Protein AF-A0A536BJS1-F1 (afdb_monomer)

Sequence (237 aa):
MSVATKAAAFAAIGRIFIATFPSISSRWYFPLALIAIFSLFIGNLVAITQDNIKRMLAYSGIAHAGYILLGVLPGTTQGFTATLFYIAAYAVMNFGAFAVVTAIGAGGEQTADLSYWRGLFYRRPFLATVMTIFMLSLAGIPPTVGFFAKLFVFQALVTAQIWAPLVVAVIMTIVSFYYYLRVIVVMLAQPDGAVAEARLGFSTSTVLGAAAVVTVFLGLFPSVVLDWASHAASLHF

Secondary structure (DSSP, 8-state):
--SHHHHHHHHHHHHIIIII-GGGHHHHHHHHHHHHHHHHHHHHHHHHT--BHHHHHHHHHHHHHHHHHHHHTT-SHHHHHHHHHHHHHHHHHHHHHHHHHHHHHTT-GGGGBGGGGTTHHHH-HHHHHHHHHHHHHHHT-TTSHHHHHHHHHHHHHHHTT-HHHHHHHHHHHHHHHHHHHHHHHHHHSPPSS-PPPPPPPHHHHHHHHHHHHHHHHHHH-THHHHHHHHHHHHT--

Mean predicted aligned error: 5.75 Å

pLDDT: mean 88.74, std 10.78, range [52.16, 98.25]

Radius of gyration: 18.3 Å; Cα contacts (8 Å, |Δi|>4): 337; chains: 1; bounding box: 46×32×58 Å

Nearest PDB structures (foldseek):
  8qby-assembly1_N  TM=9.171E-01  e=6.425E-12  Paracoccus denitrificans PD1222
  7zmh-assembly1_4  TM=8.984E-01  e=2.140E-08  Thermochaetoides thermophila DSM 1495
  6rfr-assembly1_4  TM=8.786E-01  e=2.695E-08  Yarrowia lipolytica
  6h8k-assembly1_4  TM=8.749E-01  e=3.252E-06  Yarrowia lipolytica
  4wz7-assembly1_4  TM=8.763E-01  e=3.252E-06  Yarrowia lipolytica

Foldseek 3Di:
DQAPVLLVVLVVVLLCCQQPPPVVLVPVLVVLLVQLLCLLVQLLVVLQVDQFQVVNLVSLSSNLSSLLSLLSNLSDLLSQLLSNLSSVLCNLLSVLLVLLLVLQCVVDDVSRGLLVLAQLCVQPVLSLVLNLLSLCLSLLHPLFSNVVSNVSSLVSCVVSVVPPSSVSSVVSSVSSNVSSVVSSVRNNHDDPDDDHDDDGDPVSSVSSVVSSCCRNVCSVVVVVSSVVSSVVSVVRD

Solvent-accessible surface area (backbone atoms only — not comparable to full-atom values): 11771 Å² total; per-residue (Å²): 129,79,45,70,61,48,44,52,51,51,54,49,49,48,47,48,52,49,62,72,36,60,94,50,44,83,71,52,45,60,61,51,50,51,51,20,48,49,26,30,50,53,12,38,60,55,22,59,76,42,60,31,53,64,59,21,53,50,25,43,48,39,21,52,52,12,55,40,46,48,5,45,66,55,69,39,54,60,8,44,18,20,24,48,36,25,45,56,37,49,41,45,33,52,50,41,38,52,48,48,51,47,72,63,31,80,72,46,77,68,56,34,33,48,76,67,39,40,13,28,44,77,35,41,43,68,58,40,51,43,42,40,55,23,35,41,16,73,41,33,40,83,63,20,24,33,22,54,28,52,49,40,20,49,51,27,25,58,76,60,68,46,56,72,65,44,54,52,51,55,54,41,39,59,58,37,35,54,51,35,47,50,55,48,52,35,20,66,35,84,47,94,77,77,64,76,57,85,81,76,57,68,68,61,52,51,55,47,52,49,38,42,49,50,33,38,49,39,28,73,43,46,61,77,51,42,53,56,23,40,54,60,24,57,76,60,99

Structure (mmCIF, N/CA/C/O backbone):
data_AF-A0A536BJS1-F1
#
_entry.id   AF-A0A536BJS1-F1
#
loop_
_atom_site.group_PDB
_atom_site.id
_atom_site.type_symbol
_atom_site.label_atom_id
_atom_site.label_alt_id
_atom_site.label_comp_id
_atom_site.label_asym_id
_atom_site.label_entity_id
_atom_site.label_seq_id
_atom_site.pdbx_PDB_ins_code
_atom_site.Cartn_x
_atom_site.Cartn_y
_atom_site.Cartn_z
_atom_site.occupancy
_atom_site.B_iso_or_equiv
_atom_site.auth_seq_id
_atom_site.auth_comp_id
_atom_site.auth_asym_id
_atom_site.auth_atom_id
_atom_site.pdbx_PDB_model_num
ATOM 1 N N . MET A 1 1 ? -9.825 11.359 -3.055 1.00 54.91 1 MET A N 1
ATOM 2 C CA . MET A 1 1 ? -9.414 10.915 -4.408 1.00 54.91 1 MET A CA 1
ATOM 3 C C . MET A 1 1 ? -8.141 10.053 -4.364 1.00 54.91 1 MET A C 1
ATOM 5 O O . MET A 1 1 ? -7.137 10.412 -4.958 1.00 54.91 1 MET A O 1
ATOM 9 N N . SER A 1 2 ? -8.132 8.931 -3.630 1.00 61.34 2 SER A N 1
ATOM 10 C CA . SER A 1 2 ? -6.879 8.183 -3.368 1.00 61.34 2 SER A CA 1
ATOM 11 C C . SER A 1 2 ? -6.651 6.991 -4.313 1.00 61.34 2 SER A C 1
ATOM 13 O O . SER A 1 2 ? -5.511 6.676 -4.644 1.00 61.34 2 SER A O 1
ATOM 15 N N . VAL A 1 3 ? -7.731 6.353 -4.783 1.00 67.00 3 VAL A N 1
ATOM 16 C CA . VAL A 1 3 ? -7.663 5.085 -5.532 1.00 67.00 3 VAL A CA 1
ATOM 17 C C . VAL A 1 3 ? -7.868 5.288 -7.034 1.00 67.00 3 VAL A C 1
ATOM 19 O O . VAL A 1 3 ? -6.922 5.119 -7.794 1.00 67.00 3 VAL A O 1
ATOM 22 N N . ALA A 1 4 ? -9.063 5.703 -7.469 1.00 63.88 4 ALA A N 1
ATOM 23 C CA . ALA A 1 4 ? -9.417 5.753 -8.893 1.00 63.88 4 ALA A CA 1
ATOM 24 C C . ALA A 1 4 ? -8.511 6.687 -9.717 1.00 63.88 4 ALA A C 1
ATOM 26 O O . ALA A 1 4 ? -7.950 6.277 -10.728 1.00 63.88 4 ALA A O 1
ATOM 27 N N . THR A 1 5 ? -8.293 7.920 -9.248 1.00 69.69 5 THR A N 1
ATOM 28 C CA . THR A 1 5 ? -7.430 8.901 -9.930 1.00 69.69 5 THR A CA 1
ATOM 29 C C . THR A 1 5 ? -5.982 8.418 -10.027 1.00 69.69 5 THR A C 1
ATOM 31 O O . THR A 1 5 ? -5.332 8.602 -11.051 1.00 69.69 5 THR A O 1
ATOM 34 N N . LYS A 1 6 ? -5.481 7.758 -8.975 1.00 75.19 6 LYS A N 1
ATOM 35 C CA . LYS A 1 6 ? -4.115 7.232 -8.918 1.00 75.19 6 LYS A CA 1
ATOM 36 C C . LYS A 1 6 ? -3.938 6.021 -9.836 1.00 75.19 6 LYS A C 1
ATOM 38 O O . LYS A 1 6 ? -2.945 5.945 -10.549 1.00 75.19 6 LYS A O 1
ATOM 43 N N . ALA A 1 7 ? -4.917 5.119 -9.856 1.00 66.31 7 ALA A N 1
ATOM 44 C CA . ALA A 1 7 ? -4.948 3.986 -10.772 1.00 66.31 7 ALA A CA 1
ATOM 45 C C . ALA A 1 7 ? -4.920 4.454 -12.235 1.00 66.31 7 ALA A C 1
ATOM 47 O O . ALA A 1 7 ? -4.075 4.003 -13.003 1.00 66.31 7 ALA A O 1
ATOM 48 N N . ALA A 1 8 ? -5.777 5.417 -12.594 1.00 63.25 8 ALA A N 1
ATOM 49 C CA . ALA A 1 8 ? -5.821 5.985 -13.940 1.00 63.25 8 ALA A CA 1
ATOM 50 C C . ALA A 1 8 ? -4.501 6.675 -14.324 1.00 63.25 8 ALA A C 1
ATOM 52 O O . ALA A 1 8 ? -3.974 6.434 -15.409 1.00 63.25 8 ALA A O 1
ATOM 53 N N . ALA A 1 9 ? -3.932 7.481 -13.421 1.00 73.00 9 ALA A N 1
ATOM 54 C CA . ALA A 1 9 ? -2.664 8.163 -13.659 1.00 73.00 9 ALA A CA 1
ATOM 55 C C . ALA A 1 9 ? -1.507 7.176 -13.875 1.00 73.00 9 ALA A C 1
ATOM 57 O O . ALA A 1 9 ? -0.743 7.336 -14.822 1.00 73.00 9 ALA A O 1
ATOM 58 N N . PHE A 1 10 ? -1.387 6.128 -13.053 1.00 75.06 10 PHE 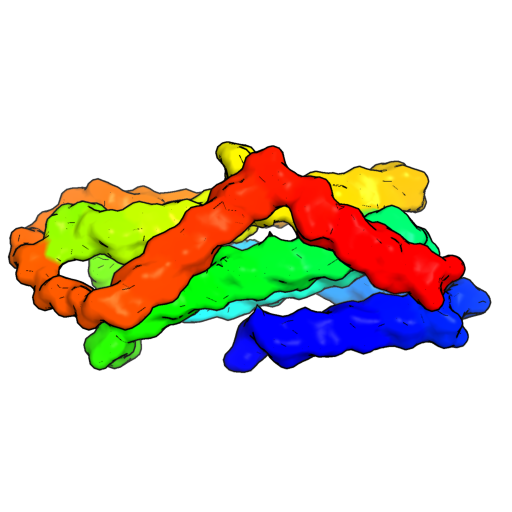A N 1
ATOM 59 C CA . PHE A 1 10 ? -0.304 5.154 -13.210 1.00 75.06 10 PHE A CA 1
ATOM 60 C C . PHE A 1 10 ? -0.478 4.234 -14.415 1.00 75.06 10 PHE A C 1
ATOM 62 O O . PHE A 1 10 ? 0.515 3.922 -15.070 1.00 75.06 10 PHE A O 1
ATOM 69 N N . ALA A 1 11 ? -1.712 3.862 -14.761 1.00 70.38 11 ALA A N 1
ATOM 70 C CA . ALA A 1 11 ? -1.984 3.158 -16.010 1.00 70.38 11 ALA A CA 1
ATOM 71 C C . ALA A 1 11 ? -1.579 4.010 -17.228 1.00 70.38 11 ALA A C 1
ATOM 73 O O . ALA A 1 11 ? -0.934 3.508 -18.148 1.00 70.38 11 ALA A O 1
ATOM 74 N N . ALA A 1 12 ? -1.890 5.312 -17.210 1.00 70.50 12 ALA A N 1
ATOM 75 C CA . ALA A 1 12 ? -1.497 6.243 -18.266 1.00 70.50 12 ALA A CA 1
ATOM 76 C C . ALA A 1 12 ? 0.025 6.445 -18.337 1.00 70.50 12 ALA A C 1
ATOM 78 O O . ALA A 1 12 ? 0.587 6.399 -19.427 1.00 70.50 12 ALA A O 1
ATOM 79 N N . ILE A 1 13 ? 0.701 6.616 -17.193 1.00 76.00 13 ILE A N 1
ATOM 80 C CA . ILE A 1 13 ? 2.168 6.727 -17.119 1.00 76.00 13 ILE A CA 1
ATOM 81 C C . ILE A 1 13 ? 2.815 5.478 -17.713 1.00 76.00 13 ILE A C 1
ATOM 83 O O . ILE A 1 13 ? 3.632 5.599 -18.622 1.00 76.00 13 ILE A O 1
ATOM 87 N N . GLY A 1 14 ? 2.419 4.288 -17.253 1.00 65.00 14 GLY A N 1
ATOM 88 C CA . GLY A 1 14 ? 2.948 3.037 -17.788 1.00 65.00 14 GLY A CA 1
ATOM 89 C C . GLY A 1 14 ? 2.771 2.970 -19.303 1.00 65.00 14 GLY A C 1
ATOM 90 O O . GLY A 1 14 ? 3.744 2.771 -20.018 1.00 65.00 14 GLY A O 1
ATOM 91 N N . ARG A 1 15 ? 1.570 3.274 -19.806 1.00 69.94 15 ARG A N 1
ATOM 92 C CA . ARG A 1 15 ? 1.289 3.266 -21.246 1.00 69.94 15 ARG A CA 1
ATOM 93 C C . ARG A 1 15 ? 2.142 4.263 -22.038 1.00 69.94 15 ARG A C 1
ATOM 95 O O . ARG A 1 15 ? 2.688 3.888 -23.065 1.00 69.94 15 ARG A O 1
ATOM 102 N N . ILE A 1 16 ? 2.276 5.509 -21.585 1.00 72.06 16 ILE A N 1
ATOM 103 C CA . ILE A 1 16 ? 3.004 6.554 -22.323 1.00 72.06 16 ILE A CA 1
ATOM 104 C C . ILE A 1 16 ? 4.507 6.261 -22.361 1.00 72.06 16 ILE A C 1
ATOM 106 O O . ILE A 1 16 ? 5.121 6.323 -23.423 1.00 72.06 16 ILE A O 1
ATOM 110 N N . PHE A 1 17 ? 5.119 5.941 -21.220 1.00 68.94 17 PHE A N 1
ATOM 111 C CA . PHE A 1 17 ? 6.572 5.766 -21.167 1.00 68.94 17 PHE A CA 1
ATOM 112 C C . PHE A 1 17 ? 7.031 4.473 -21.837 1.00 68.94 17 PHE A C 1
ATOM 114 O O . PHE A 1 17 ? 8.074 4.467 -22.489 1.00 68.94 17 PHE A O 1
ATOM 121 N N . ILE A 1 18 ? 6.236 3.409 -21.720 1.00 67.69 18 ILE A N 1
ATOM 122 C CA . ILE A 1 18 ? 6.571 2.100 -22.275 1.00 67.69 18 ILE A CA 1
ATOM 123 C C . ILE A 1 18 ? 6.212 2.018 -23.762 1.00 67.69 18 ILE A C 1
ATOM 125 O O . ILE A 1 18 ? 7.073 1.687 -24.570 1.00 67.69 18 ILE A O 1
ATOM 129 N N . ALA A 1 19 ? 4.966 2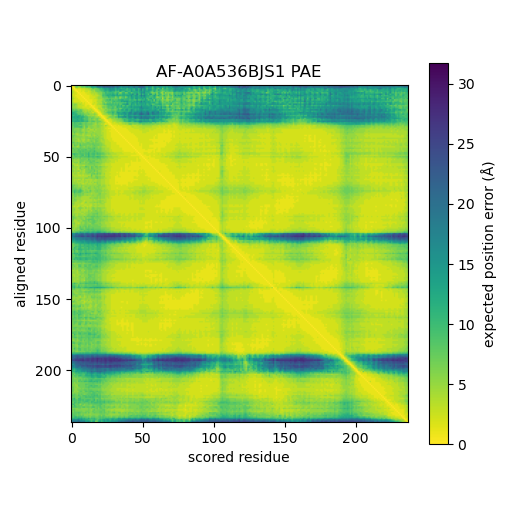.332 -24.136 1.00 67.12 19 ALA A N 1
ATOM 130 C CA . ALA A 1 19 ? 4.495 2.099 -25.503 1.00 67.12 19 ALA A CA 1
ATOM 131 C C . ALA A 1 19 ? 4.897 3.220 -26.474 1.00 67.12 19 ALA A C 1
ATOM 133 O O . ALA A 1 19 ? 5.101 2.961 -27.657 1.00 67.12 19 ALA A O 1
ATOM 134 N N . THR A 1 20 ? 5.018 4.466 -26.000 1.00 66.62 20 THR A N 1
ATOM 135 C CA . THR A 1 20 ? 5.276 5.624 -26.877 1.00 66.62 20 THR A CA 1
ATOM 136 C C . THR A 1 20 ? 6.751 6.023 -26.921 1.00 66.62 20 THR A C 1
ATOM 138 O O . THR A 1 20 ? 7.220 6.515 -27.946 1.00 66.62 20 THR A O 1
ATOM 141 N N . PHE A 1 21 ? 7.504 5.816 -25.834 1.00 69.56 21 PHE A N 1
ATOM 142 C CA . PHE A 1 21 ? 8.873 6.329 -25.688 1.00 69.56 21 PHE A CA 1
ATOM 143 C C . PHE A 1 21 ? 9.945 5.286 -25.296 1.00 69.56 21 PHE A C 1
ATOM 145 O O . PHE A 1 21 ? 10.823 5.601 -24.479 1.00 69.56 21 PHE A O 1
ATOM 152 N N . PRO A 1 22 ? 9.966 4.073 -25.889 1.00 69.62 22 PRO A N 1
ATOM 153 C CA . PRO A 1 22 ? 10.989 3.076 -25.563 1.00 69.62 22 PRO A CA 1
ATOM 154 C C . PRO A 1 22 ? 12.399 3.519 -25.993 1.00 69.62 22 PRO A C 1
ATOM 156 O O . PRO A 1 22 ? 13.379 3.243 -25.304 1.00 69.62 22 PRO A O 1
ATOM 159 N N . SER A 1 23 ? 12.512 4.282 -27.087 1.00 72.25 23 SER A N 1
ATOM 160 C CA . SER A 1 23 ? 13.786 4.757 -27.653 1.00 72.25 23 SER A CA 1
ATOM 161 C C . SER A 1 23 ? 14.513 5.809 -26.805 1.00 72.25 23 SER A C 1
ATOM 163 O O . SER A 1 23 ? 15.697 6.059 -27.024 1.00 72.25 23 SER A O 1
ATOM 165 N N . ILE A 1 24 ? 13.833 6.420 -25.827 1.00 77.31 24 ILE A N 1
ATOM 166 C CA . ILE A 1 24 ? 14.399 7.435 -24.923 1.00 77.31 24 ILE A CA 1
ATOM 167 C C . ILE A 1 24 ? 14.356 7.000 -23.452 1.00 77.31 24 ILE A C 1
ATOM 169 O O . ILE A 1 24 ? 14.365 7.847 -22.556 1.00 77.31 24 ILE A O 1
ATOM 173 N N . SER A 1 25 ? 14.339 5.689 -23.195 1.00 74.56 25 SER A N 1
ATOM 174 C CA . SER A 1 25 ? 14.324 5.099 -21.847 1.00 74.56 25 SER A CA 1
ATOM 175 C C . SER A 1 25 ? 15.407 5.633 -20.917 1.00 74.56 25 SER A C 1
ATOM 177 O O . SER A 1 25 ? 15.136 5.955 -19.759 1.00 74.56 25 SER A O 1
ATOM 179 N N . SER A 1 26 ? 16.601 5.871 -21.453 1.00 76.75 26 SER A N 1
ATOM 180 C CA . SER A 1 26 ? 17.719 6.476 -20.726 1.00 76.75 26 SER A CA 1
ATOM 181 C C . SER A 1 26 ? 17.419 7.873 -20.165 1.00 76.75 26 SER A C 1
ATOM 183 O O . SER A 1 26 ? 18.009 8.259 -19.158 1.00 76.75 26 SER A O 1
ATOM 185 N N . ARG A 1 27 ? 16.494 8.633 -20.770 1.00 82.31 27 ARG A N 1
ATOM 186 C CA . ARG A 1 27 ? 16.146 9.997 -20.335 1.00 82.31 27 ARG A CA 1
ATOM 187 C C . ARG A 1 27 ? 15.100 10.023 -19.230 1.00 82.31 27 ARG A C 1
ATOM 189 O O . ARG A 1 27 ? 15.155 10.902 -18.375 1.00 82.31 27 ARG A O 1
ATOM 196 N N . TRP A 1 28 ? 14.142 9.097 -19.249 1.00 81.50 28 TRP A N 1
ATOM 197 C CA . TRP A 1 28 ? 13.057 9.085 -18.267 1.00 81.50 28 TRP A CA 1
ATOM 198 C C . TRP A 1 28 ? 13.338 8.190 -17.061 1.00 81.50 28 TRP A C 1
ATOM 200 O O . TRP A 1 28 ? 12.794 8.454 -15.989 1.00 81.50 28 TRP A O 1
ATOM 210 N N . TYR A 1 29 ? 14.222 7.194 -17.190 1.00 86.31 29 TYR A N 1
ATOM 211 C CA . TYR A 1 29 ? 14.556 6.267 -16.107 1.00 86.31 29 TYR A CA 1
ATOM 212 C C . TYR A 1 29 ? 15.021 6.989 -14.837 1.00 86.31 29 TYR A C 1
ATOM 214 O O . TYR A 1 29 ? 14.450 6.789 -13.766 1.00 86.31 29 TYR A O 1
ATOM 222 N N . PHE A 1 30 ? 16.031 7.858 -14.950 1.00 89.31 30 PHE A N 1
ATOM 223 C CA . PHE A 1 30 ? 16.634 8.507 -13.784 1.00 89.31 30 PHE A CA 1
ATOM 224 C C . PHE A 1 30 ? 15.648 9.425 -13.030 1.00 89.31 30 PHE A C 1
ATOM 226 O O . PHE A 1 30 ? 15.500 9.247 -11.818 1.00 89.31 30 PHE A O 1
ATOM 233 N N . PRO A 1 31 ? 14.898 10.334 -13.692 1.00 91.25 31 PRO A N 1
ATOM 234 C CA . PRO A 1 31 ? 13.855 11.118 -13.027 1.00 91.25 31 PRO A CA 1
ATOM 235 C C . PRO A 1 31 ? 12.771 10.263 -12.355 1.00 91.25 31 PRO A C 1
ATOM 237 O O . PRO A 1 31 ? 12.400 10.534 -11.214 1.00 91.25 31 PRO A O 1
ATOM 240 N N . LEU A 1 32 ? 12.277 9.216 -13.027 1.00 90.06 32 LEU A N 1
ATOM 241 C CA . LEU A 1 32 ? 11.245 8.332 -12.469 1.00 90.06 32 LEU A CA 1
ATOM 242 C C . LEU A 1 32 ? 11.756 7.553 -11.254 1.00 90.06 32 LEU A C 1
ATOM 244 O O . LEU A 1 32 ? 11.040 7.441 -10.257 1.00 90.06 32 LEU A O 1
ATOM 248 N N . ALA A 1 33 ? 12.997 7.064 -11.303 1.00 93.12 33 ALA A N 1
ATOM 249 C CA . ALA A 1 33 ? 13.620 6.367 -10.184 1.00 93.12 33 ALA A CA 1
ATOM 250 C C . ALA A 1 33 ? 13.769 7.291 -8.970 1.00 93.12 33 ALA A C 1
ATOM 252 O O . ALA A 1 33 ? 13.458 6.893 -7.847 1.00 93.12 33 ALA A O 1
ATOM 253 N N . LEU A 1 34 ? 14.164 8.545 -9.204 1.00 95.06 34 LEU A N 1
ATOM 254 C CA . LEU A 1 34 ? 14.281 9.560 -8.164 1.00 95.06 34 LEU A CA 1
ATOM 255 C C . LEU A 1 34 ? 12.921 9.841 -7.501 1.00 95.06 34 LEU A C 1
ATOM 257 O O . LEU A 1 34 ? 12.813 9.816 -6.275 1.00 95.06 34 LEU A O 1
ATOM 261 N N . ILE A 1 35 ? 11.866 10.038 -8.299 1.00 94.62 35 ILE A N 1
ATOM 262 C CA . ILE A 1 35 ? 10.500 10.258 -7.798 1.00 94.62 35 ILE A CA 1
ATOM 263 C C . ILE A 1 35 ? 10.018 9.051 -6.987 1.00 94.62 35 ILE A C 1
ATOM 265 O O . ILE A 1 35 ? 9.433 9.230 -5.916 1.00 94.62 35 ILE A O 1
ATOM 269 N N . ALA A 1 36 ? 10.268 7.828 -7.461 1.00 95.56 36 ALA A N 1
ATOM 270 C CA . ALA A 1 36 ? 9.877 6.612 -6.756 1.00 95.56 36 ALA A CA 1
ATOM 271 C C . ALA A 1 36 ? 10.580 6.496 -5.393 1.00 95.56 36 ALA A C 1
ATOM 273 O O . ALA A 1 36 ? 9.918 6.276 -4.377 1.00 95.56 36 ALA A O 1
ATOM 274 N N . ILE A 1 37 ? 11.898 6.722 -5.355 1.00 97.06 37 ILE A N 1
ATOM 275 C CA . ILE A 1 37 ? 12.709 6.698 -4.129 1.00 97.06 37 ILE A CA 1
ATOM 276 C C . ILE A 1 37 ? 12.231 7.760 -3.134 1.00 97.06 37 ILE A C 1
ATOM 278 O O . ILE A 1 37 ? 11.971 7.433 -1.976 1.00 97.06 37 ILE A O 1
ATOM 282 N N . PHE A 1 38 ? 12.053 9.011 -3.566 1.00 97.06 38 PHE A N 1
ATOM 283 C CA . PHE A 1 38 ? 11.573 10.069 -2.674 1.00 97.06 38 PHE A CA 1
ATOM 284 C C . PHE A 1 38 ? 10.147 9.818 -2.186 1.00 97.06 38 PHE A C 1
ATOM 286 O O . PHE A 1 38 ? 9.857 10.068 -1.019 1.00 97.06 38 PHE A O 1
ATOM 293 N N . SER A 1 39 ? 9.271 9.269 -3.031 1.00 96.50 39 SER A N 1
ATOM 294 C CA . SER A 1 39 ? 7.907 8.903 -2.630 1.00 96.50 39 SER A CA 1
ATOM 295 C C . SER A 1 39 ? 7.910 7.839 -1.532 1.00 96.50 39 SER A C 1
ATOM 297 O O . SER A 1 39 ? 7.171 7.958 -0.554 1.00 96.50 39 SER A O 1
ATOM 299 N N . LEU A 1 40 ? 8.773 6.824 -1.656 1.00 96.94 40 LEU A N 1
ATOM 300 C CA . LEU A 1 40 ? 8.961 5.800 -0.628 1.00 96.94 40 LEU A CA 1
ATOM 301 C C . LEU A 1 40 ? 9.513 6.395 0.665 1.00 96.94 40 LEU A C 1
ATOM 303 O O . LEU A 1 40 ? 8.983 6.116 1.739 1.00 96.94 40 LEU A O 1
ATOM 307 N N . PHE A 1 41 ? 10.553 7.218 0.561 1.00 96.25 41 PHE A N 1
ATOM 308 C CA . PHE A 1 41 ? 11.240 7.784 1.714 1.00 96.25 41 PHE A CA 1
ATOM 309 C C . PHE A 1 41 ? 10.339 8.751 2.492 1.00 96.25 41 PHE A C 1
ATOM 311 O O . PHE A 1 41 ? 10.059 8.538 3.670 1.00 96.25 41 PHE A O 1
ATOM 318 N N . ILE A 1 42 ? 9.809 9.774 1.817 1.00 96.06 42 ILE A N 1
ATOM 319 C CA . ILE A 1 42 ? 8.961 10.802 2.429 1.00 96.06 42 ILE A CA 1
ATOM 320 C C . ILE A 1 42 ? 7.646 10.185 2.913 1.00 96.06 42 ILE A C 1
ATOM 322 O O . ILE A 1 42 ? 7.225 10.440 4.039 1.00 96.06 42 ILE A O 1
ATOM 326 N N . GLY A 1 43 ? 7.011 9.344 2.090 1.00 96.94 43 GLY A N 1
ATOM 327 C CA . GLY A 1 43 ? 5.740 8.715 2.435 1.00 96.94 43 GLY A CA 1
ATOM 328 C C . GLY A 1 43 ? 5.829 7.876 3.709 1.00 96.94 43 GLY A C 1
ATOM 329 O O . GLY A 1 43 ? 4.985 8.018 4.589 1.00 96.94 43 GLY A O 1
ATOM 330 N N . ASN A 1 44 ? 6.867 7.045 3.853 1.00 97.38 44 ASN A N 1
ATOM 331 C CA . ASN A 1 44 ? 7.001 6.201 5.041 1.00 97.38 44 ASN A CA 1
ATOM 332 C C . ASN A 1 44 ? 7.465 6.979 6.273 1.00 97.38 44 ASN A C 1
ATOM 334 O O . ASN A 1 44 ? 6.878 6.797 7.336 1.00 97.38 44 ASN A O 1
ATOM 338 N N . LEU A 1 45 ? 8.463 7.860 6.154 1.00 96.38 45 LEU A N 1
ATOM 339 C CA . LEU A 1 45 ? 8.968 8.597 7.317 1.00 96.38 45 LEU A CA 1
ATOM 340 C C . LEU A 1 45 ? 7.922 9.539 7.909 1.00 96.38 45 LEU A C 1
ATOM 342 O O . LEU A 1 45 ? 7.768 9.596 9.127 1.00 96.38 45 LEU A O 1
ATOM 346 N N . VAL A 1 46 ? 7.163 10.241 7.065 1.00 97.06 46 VAL A N 1
ATOM 347 C CA . VAL A 1 46 ? 6.121 11.143 7.562 1.00 97.06 46 VAL A CA 1
ATOM 348 C C . VAL A 1 46 ? 4.925 10.358 8.104 1.00 97.06 46 VAL A C 1
ATOM 350 O O . VAL A 1 46 ? 4.337 10.782 9.094 1.00 97.06 46 VAL A O 1
ATOM 353 N N . ALA A 1 47 ? 4.584 9.193 7.534 1.00 96.12 47 ALA A N 1
ATOM 354 C CA . ALA A 1 47 ? 3.512 8.343 8.063 1.00 96.12 47 ALA A CA 1
ATOM 355 C C . ALA A 1 47 ? 3.776 7.881 9.508 1.00 96.12 47 ALA A C 1
ATOM 357 O O . ALA A 1 47 ? 2.838 7.826 10.305 1.00 96.12 47 ALA A O 1
ATOM 358 N N . ILE A 1 48 ? 5.037 7.606 9.865 1.00 95.44 48 ILE A N 1
ATOM 359 C CA . ILE A 1 48 ? 5.426 7.204 11.228 1.00 95.44 48 ILE A CA 1
ATOM 360 C C . ILE A 1 48 ? 5.050 8.269 12.256 1.00 95.44 48 ILE A C 1
ATOM 362 O O . ILE A 1 48 ? 4.568 7.935 13.335 1.00 95.44 48 ILE A O 1
ATOM 366 N N . THR A 1 49 ? 5.229 9.547 11.934 1.00 94.69 49 THR A N 1
ATOM 367 C CA . THR A 1 49 ? 4.984 10.642 12.882 1.00 94.69 49 THR A CA 1
ATOM 368 C C . THR A 1 49 ? 3.512 11.037 12.986 1.00 94.69 49 THR A C 1
ATOM 370 O O . THR A 1 49 ? 3.171 11.900 13.787 1.00 94.69 49 THR A O 1
ATOM 373 N N . GLN A 1 50 ? 2.619 10.436 12.189 1.00 96.75 50 GLN A N 1
ATOM 374 C CA . GLN A 1 50 ? 1.201 10.787 12.220 1.00 96.75 50 GLN A CA 1
ATOM 375 C C . GLN A 1 50 ? 0.457 10.051 13.332 1.00 96.75 50 GLN A C 1
ATOM 377 O O . GLN A 1 50 ? 0.341 8.828 13.278 1.00 96.75 50 GLN A O 1
ATOM 382 N N . ASP A 1 51 ? -0.173 10.803 14.230 1.00 94.31 51 ASP A N 1
ATOM 383 C CA . ASP A 1 51 ? -1.181 10.287 15.171 1.00 94.31 51 ASP A CA 1
ATOM 384 C C . ASP A 1 51 ? -2.600 10.322 14.591 1.00 94.31 51 ASP A C 1
ATOM 386 O O . ASP A 1 51 ? -3.547 9.829 15.190 1.00 94.31 51 ASP A O 1
ATOM 390 N N . ASN A 1 52 ? -2.776 10.880 13.393 1.00 93.88 52 ASN A N 1
ATOM 391 C CA . ASN A 1 52 ? -4.060 10.914 12.709 1.00 93.88 52 ASN A CA 1
ATOM 392 C C . ASN A 1 52 ? -4.138 9.809 11.645 1.00 93.88 52 ASN A C 1
ATOM 394 O O . ASN A 1 52 ? -3.359 9.819 10.690 1.00 93.88 52 ASN A O 1
ATOM 398 N N . ILE A 1 53 ? -5.111 8.899 11.748 1.00 94.50 53 ILE A N 1
ATOM 399 C CA . ILE A 1 53 ? -5.250 7.745 10.846 1.00 94.50 53 ILE A CA 1
ATOM 400 C C . ILE A 1 53 ? -5.468 8.164 9.387 1.00 94.50 53 ILE A C 1
ATOM 402 O O . ILE A 1 53 ? -4.903 7.559 8.478 1.00 94.50 53 ILE A O 1
ATOM 406 N N . LYS A 1 54 ? -6.234 9.235 9.131 1.00 92.94 54 LYS A N 1
ATOM 407 C CA . LYS A 1 54 ? -6.500 9.720 7.765 1.00 92.94 54 LYS A CA 1
ATOM 408 C C . LYS A 1 54 ? -5.222 10.265 7.134 1.00 92.94 54 LYS A C 1
ATOM 410 O O . LYS A 1 54 ? -4.932 9.953 5.980 1.00 92.94 54 LYS A O 1
ATOM 415 N N . ARG A 1 55 ? -4.445 11.047 7.894 1.00 94.12 55 ARG A N 1
ATOM 416 C CA . ARG A 1 55 ? -3.151 11.580 7.438 1.00 94.12 55 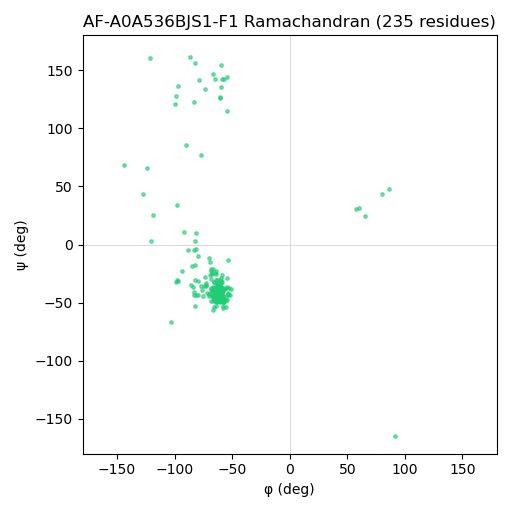ARG A CA 1
ATOM 417 C C . ARG A 1 55 ? -2.132 10.461 7.254 1.00 94.12 55 ARG A C 1
ATOM 419 O O . ARG A 1 55 ? -1.481 10.413 6.216 1.00 94.12 55 ARG A O 1
ATOM 426 N N . MET A 1 56 ? -2.053 9.524 8.197 1.00 96.50 56 MET A N 1
ATOM 427 C CA . MET A 1 56 ? -1.182 8.352 8.099 1.00 96.50 56 MET A CA 1
ATOM 428 C C . MET A 1 56 ? -1.463 7.558 6.814 1.00 96.50 56 MET A C 1
ATOM 430 O O . MET A 1 56 ? -0.535 7.276 6.059 1.00 96.50 56 MET A O 1
ATOM 434 N N . LEU A 1 57 ? -2.736 7.269 6.509 1.00 95.06 57 LEU A N 1
ATOM 435 C CA . LEU A 1 57 ? -3.138 6.583 5.272 1.00 95.06 57 LEU A CA 1
ATOM 436 C C . LEU A 1 57 ? -2.859 7.411 4.008 1.00 95.06 57 LEU A C 1
ATOM 438 O O . LEU A 1 57 ? -2.541 6.851 2.959 1.00 95.06 57 LEU A O 1
ATOM 442 N N . ALA A 1 58 ? -2.939 8.742 4.083 1.00 93.38 58 ALA A N 1
ATOM 443 C CA . ALA A 1 58 ? -2.572 9.610 2.966 1.00 93.38 58 ALA A CA 1
ATOM 444 C C . ALA A 1 58 ? -1.069 9.516 2.642 1.00 93.38 58 ALA A C 1
ATOM 446 O O . ALA A 1 58 ? -0.713 9.309 1.480 1.00 93.38 58 ALA A O 1
ATOM 447 N N . TYR A 1 59 ? -0.198 9.587 3.656 1.00 96.12 59 TYR A N 1
ATOM 448 C CA . TYR A 1 59 ? 1.254 9.433 3.490 1.00 96.12 59 TYR A CA 1
ATOM 449 C C . TYR A 1 59 ? 1.654 8.006 3.091 1.00 96.12 59 TYR A C 1
ATOM 451 O O . TYR A 1 59 ? 2.465 7.827 2.182 1.00 96.12 59 TYR A O 1
ATOM 459 N N . SER A 1 60 ? 0.997 6.990 3.657 1.00 96.44 60 SER A N 1
ATOM 460 C CA . SER A 1 60 ? 1.056 5.604 3.171 1.00 96.44 60 SER A CA 1
ATOM 461 C C . SER A 1 60 ? 0.736 5.526 1.673 1.00 96.44 60 SER A C 1
ATOM 463 O O . SER A 1 60 ? 1.459 4.892 0.903 1.00 96.44 60 SER A O 1
ATOM 465 N N . GLY A 1 61 ? -0.291 6.242 1.209 1.00 94.38 61 GLY A N 1
ATOM 466 C CA . GLY A 1 61 ? -0.610 6.317 -0.209 1.00 94.38 61 GLY A CA 1
ATOM 467 C C . GLY A 1 61 ? 0.517 6.897 -1.065 1.00 94.38 61 GLY A C 1
ATOM 468 O O . GLY A 1 61 ? 0.704 6.437 -2.194 1.00 94.38 61 GLY A O 1
ATOM 469 N N . ILE A 1 62 ? 1.275 7.877 -0.566 1.00 95.50 62 ILE A N 1
ATOM 470 C CA . ILE A 1 62 ? 2.462 8.414 -1.257 1.00 95.50 62 ILE A CA 1
ATOM 471 C C . ILE A 1 62 ? 3.540 7.326 -1.372 1.00 95.50 62 ILE A C 1
ATOM 473 O O . ILE A 1 62 ? 4.065 7.104 -2.462 1.00 95.50 62 ILE A O 1
ATOM 477 N N . ALA A 1 63 ? 3.788 6.559 -0.308 1.00 96.62 63 ALA A N 1
ATOM 478 C CA . ALA A 1 63 ? 4.711 5.426 -0.366 1.00 96.62 63 ALA A CA 1
ATOM 479 C C . ALA A 1 63 ? 4.262 4.350 -1.376 1.00 96.62 63 ALA A C 1
ATOM 481 O O . ALA A 1 63 ? 5.063 3.884 -2.185 1.00 96.62 63 ALA A O 1
ATOM 482 N N . HIS A 1 64 ? 2.972 3.993 -1.395 1.00 97.00 64 HIS A N 1
ATOM 483 C CA . HIS A 1 64 ? 2.415 3.041 -2.367 1.00 97.00 64 HIS A CA 1
ATOM 484 C C . HIS A 1 64 ? 2.524 3.520 -3.818 1.00 97.00 64 HIS A C 1
ATOM 486 O O . HIS A 1 64 ? 2.794 2.711 -4.700 1.00 97.00 64 HIS A O 1
ATOM 492 N N . ALA A 1 65 ? 2.398 4.825 -4.070 1.00 93.88 65 ALA A N 1
ATOM 493 C CA . ALA A 1 65 ? 2.698 5.404 -5.380 1.00 93.88 65 ALA A CA 1
ATOM 494 C C . ALA A 1 65 ? 4.157 5.153 -5.801 1.00 93.88 65 ALA A C 1
ATOM 496 O O . ALA A 1 65 ? 4.404 4.808 -6.954 1.00 93.88 65 ALA A O 1
ATOM 497 N N . GLY A 1 66 ? 5.102 5.247 -4.861 1.00 96.06 66 GLY A N 1
ATOM 498 C CA . GLY A 1 66 ? 6.501 4.889 -5.094 1.00 96.06 66 GLY A CA 1
ATOM 499 C C . GLY A 1 66 ? 6.676 3.432 -5.531 1.00 96.06 66 GLY A C 1
ATOM 500 O O . GLY A 1 66 ? 7.299 3.184 -6.558 1.00 96.06 66 GLY A O 1
ATOM 501 N N . TYR A 1 67 ? 6.067 2.469 -4.829 1.00 97.00 67 TYR A N 1
ATOM 502 C CA . TYR A 1 67 ? 6.130 1.052 -5.231 1.00 97.00 67 TYR A CA 1
ATOM 503 C C . TYR A 1 67 ? 5.516 0.791 -6.616 1.00 97.00 67 TYR A C 1
ATOM 505 O O . TYR A 1 67 ? 6.069 0.011 -7.386 1.00 97.00 67 TYR A O 1
ATOM 513 N N . ILE A 1 68 ? 4.403 1.449 -6.956 1.00 95.44 68 ILE A N 1
ATOM 514 C CA . ILE A 1 68 ? 3.770 1.309 -8.278 1.00 95.44 68 ILE A CA 1
ATOM 515 C C . ILE A 1 68 ? 4.712 1.814 -9.382 1.00 95.44 68 ILE A C 1
ATOM 517 O O . ILE A 1 68 ? 4.874 1.140 -10.401 1.00 95.44 68 ILE A O 1
ATOM 521 N N . LEU A 1 69 ? 5.371 2.961 -9.162 1.00 93.31 69 LEU A N 1
ATOM 522 C CA . LEU A 1 69 ? 6.373 3.508 -10.083 1.00 93.31 69 LEU A CA 1
ATOM 523 C C . LEU A 1 69 ? 7.571 2.577 -10.264 1.00 93.31 69 LEU A C 1
ATOM 525 O O . LEU A 1 69 ? 8.060 2.433 -11.382 1.00 93.31 69 LEU A O 1
ATOM 529 N N . LEU A 1 70 ? 8.017 1.908 -9.198 1.00 95.19 70 LEU A N 1
ATOM 530 C CA . LEU A 1 70 ? 9.104 0.937 -9.295 1.00 95.19 70 LEU A CA 1
ATOM 531 C C . LEU A 1 70 ? 8.785 -0.224 -10.243 1.00 95.19 70 LEU A C 1
ATOM 533 O O . LEU A 1 70 ? 9.692 -0.701 -10.913 1.00 95.19 70 LEU A O 1
ATOM 537 N N . GLY A 1 71 ? 7.523 -0.649 -10.353 1.00 93.44 71 GLY A N 1
ATOM 538 C CA . GLY A 1 71 ? 7.129 -1.672 -11.330 1.00 93.44 71 GLY A CA 1
ATOM 539 C C . GLY A 1 71 ? 7.246 -1.203 -12.788 1.00 93.44 71 GLY A C 1
ATOM 540 O O . GLY A 1 71 ? 7.475 -2.015 -13.678 1.00 93.44 71 GLY A O 1
ATOM 541 N N . VAL A 1 72 ? 7.170 0.108 -13.040 1.00 91.12 72 VAL A N 1
ATOM 542 C CA . VAL A 1 72 ? 7.315 0.689 -14.387 1.00 91.12 72 VAL A CA 1
ATOM 543 C C . VAL A 1 72 ? 8.787 0.805 -14.793 1.00 91.12 72 VAL A C 1
ATOM 545 O O . VAL A 1 72 ? 9.102 0.670 -15.973 1.00 91.12 72 VAL A O 1
ATOM 548 N N . LEU A 1 73 ? 9.696 1.018 -13.832 1.00 90.88 73 LEU A N 1
ATOM 549 C CA . LEU A 1 73 ? 11.121 1.271 -14.095 1.00 90.88 73 LEU A CA 1
ATOM 550 C C . LEU A 1 73 ? 11.829 0.224 -14.967 1.00 90.88 73 LEU A C 1
ATOM 552 O O . LEU A 1 73 ? 12.603 0.651 -15.822 1.00 90.88 73 LEU A O 1
ATOM 556 N N . PRO A 1 74 ? 11.597 -1.097 -14.803 1.00 90.88 74 PRO A N 1
ATOM 557 C CA . PRO A 1 74 ? 12.171 -2.107 -15.686 1.00 90.88 74 PRO A CA 1
ATOM 558 C C . PRO A 1 74 ? 11.885 -1.880 -17.171 1.00 90.88 74 PRO A C 1
ATOM 560 O O . PRO A 1 74 ? 12.672 -2.317 -18.002 1.00 90.88 74 PRO A O 1
ATOM 563 N N . GLY A 1 75 ? 10.757 -1.247 -17.519 1.00 87.50 75 GLY A N 1
ATOM 564 C CA . GLY A 1 75 ? 10.337 -1.105 -18.912 1.00 87.50 75 GLY A CA 1
ATOM 565 C C . GLY A 1 75 ? 10.115 -2.453 -19.604 1.00 87.50 75 GLY A C 1
ATOM 566 O O . GLY A 1 75 ? 10.366 -2.571 -20.796 1.00 87.50 75 GLY A O 1
ATOM 567 N N . THR A 1 76 ? 9.682 -3.476 -18.859 1.00 88.19 76 THR A N 1
ATOM 568 C CA . THR A 1 76 ? 9.428 -4.835 -19.363 1.00 88.19 76 THR A CA 1
ATOM 569 C C . THR A 1 76 ? 7.978 -5.255 -19.131 1.00 88.19 76 THR A C 1
ATOM 571 O O . THR A 1 76 ? 7.303 -4.735 -18.236 1.00 88.19 76 THR A O 1
ATOM 574 N N . THR A 1 77 ? 7.509 -6.259 -19.878 1.00 89.56 77 THR A N 1
ATOM 575 C CA . THR A 1 77 ? 6.176 -6.857 -19.697 1.00 89.56 77 THR A CA 1
ATOM 576 C C . THR A 1 77 ? 5.969 -7.363 -18.269 1.00 89.56 77 THR A C 1
ATOM 578 O O . THR A 1 77 ? 4.897 -7.172 -17.696 1.00 89.56 77 THR A O 1
ATOM 581 N N . GLN A 1 78 ? 7.006 -7.949 -17.656 1.00 92.44 78 GLN A N 1
ATOM 582 C CA . GLN A 1 78 ? 6.964 -8.403 -16.262 1.00 92.44 78 GLN A CA 1
ATOM 583 C C . GLN A 1 78 ? 6.753 -7.230 -15.294 1.00 92.44 78 GLN A C 1
ATOM 585 O O . GLN A 1 78 ? 5.895 -7.309 -14.415 1.00 92.44 78 GLN A O 1
ATOM 590 N N . GLY A 1 79 ? 7.499 -6.132 -15.467 1.00 92.06 79 GLY A N 1
ATOM 591 C CA . GLY A 1 79 ? 7.349 -4.933 -14.641 1.00 92.06 79 GLY A CA 1
ATOM 592 C C . GLY A 1 79 ? 5.954 -4.325 -14.758 1.00 92.06 79 GLY A C 1
ATOM 593 O O . GLY A 1 79 ? 5.287 -4.088 -13.751 1.00 92.06 79 GLY A O 1
ATOM 594 N N . PHE A 1 80 ? 5.453 -4.174 -15.984 1.00 90.75 80 PHE A N 1
ATOM 595 C CA . PHE A 1 80 ? 4.124 -3.612 -16.209 1.00 90.75 80 PHE A CA 1
ATOM 596 C C . PHE A 1 80 ? 3.000 -4.514 -15.677 1.00 90.75 80 PHE A C 1
ATOM 598 O O . PHE A 1 80 ? 2.057 -4.019 -15.058 1.00 90.75 80 PHE A O 1
ATOM 605 N N . THR A 1 81 ? 3.139 -5.838 -15.808 1.00 92.75 81 THR A N 1
ATOM 606 C CA . THR A 1 81 ? 2.239 -6.815 -15.170 1.00 92.75 81 THR A CA 1
ATOM 607 C C . THR A 1 81 ? 2.211 -6.621 -13.651 1.00 92.75 81 THR A C 1
ATOM 609 O O . THR A 1 81 ? 1.135 -6.534 -13.054 1.00 92.75 81 THR A O 1
ATOM 612 N N . ALA A 1 82 ? 3.383 -6.481 -13.022 1.00 95.44 82 ALA A N 1
ATOM 613 C CA . ALA A 1 82 ? 3.492 -6.226 -11.589 1.00 95.44 82 ALA A CA 1
ATOM 614 C C . ALA A 1 82 ? 2.851 -4.886 -11.189 1.00 95.44 82 ALA A C 1
ATOM 616 O O . ALA A 1 82 ? 2.147 -4.826 -10.183 1.00 95.44 82 ALA A O 1
ATOM 617 N N . THR A 1 83 ? 3.026 -3.826 -11.986 1.00 93.88 83 THR A N 1
ATOM 618 C CA . THR A 1 83 ? 2.375 -2.521 -11.782 1.00 93.88 83 THR A CA 1
ATOM 619 C C . THR A 1 83 ? 0.851 -2.638 -11.804 1.00 93.88 83 THR A C 1
ATOM 621 O O . THR A 1 83 ? 0.192 -2.130 -10.895 1.00 93.88 83 THR A O 1
ATOM 624 N N . LEU A 1 84 ? 0.278 -3.314 -12.805 1.00 92.19 84 LEU A N 1
ATOM 625 C CA . LEU A 1 84 ? -1.173 -3.497 -12.920 1.00 92.19 84 LEU A CA 1
ATOM 626 C C . LEU A 1 84 ? -1.733 -4.311 -11.750 1.00 92.19 84 LEU A C 1
ATOM 628 O O . LEU A 1 84 ? -2.722 -3.903 -11.134 1.00 92.19 84 LEU A O 1
ATOM 632 N N . PHE A 1 85 ? -1.058 -5.406 -11.389 1.00 95.12 85 PHE A N 1
ATOM 633 C CA . PHE A 1 85 ? -1.409 -6.189 -10.208 1.00 95.12 85 PHE A CA 1
ATOM 634 C C . PHE A 1 85 ? -1.358 -5.328 -8.937 1.00 95.12 85 PHE A C 1
ATOM 636 O O . PHE A 1 85 ? -2.294 -5.346 -8.137 1.00 95.12 85 PHE A O 1
ATOM 643 N N . TYR A 1 86 ? -0.306 -4.520 -8.764 1.00 96.19 86 TYR A N 1
ATOM 644 C CA . TYR A 1 86 ? -0.158 -3.644 -7.602 1.00 96.19 86 TYR A CA 1
ATOM 645 C C . TYR A 1 86 ? -1.292 -2.622 -7.517 1.00 96.19 86 TYR A C 1
ATOM 647 O O . TYR A 1 86 ? -1.845 -2.414 -6.439 1.00 96.19 86 TYR A O 1
ATOM 655 N N . ILE A 1 87 ? -1.668 -1.991 -8.632 1.00 93.38 87 ILE A N 1
ATOM 656 C CA . ILE A 1 87 ? -2.772 -1.023 -8.673 1.00 93.38 87 ILE A CA 1
ATOM 657 C C . ILE A 1 87 ? -4.085 -1.684 -8.239 1.00 93.38 87 ILE A C 1
ATOM 659 O O . ILE A 1 87 ? -4.797 -1.114 -7.409 1.00 93.38 87 ILE A O 1
ATOM 663 N N . ALA A 1 88 ? -4.388 -2.881 -8.750 1.00 92.62 88 ALA A N 1
ATOM 664 C CA . ALA A 1 88 ? -5.587 -3.629 -8.377 1.00 92.62 88 ALA A CA 1
ATOM 665 C C . ALA A 1 88 ? -5.579 -4.008 -6.886 1.00 92.62 88 ALA A C 1
ATOM 667 O O . ALA A 1 88 ? -6.542 -3.735 -6.167 1.00 92.62 88 ALA A O 1
ATOM 668 N N . ALA A 1 89 ? -4.464 -4.554 -6.396 1.00 94.94 89 ALA A N 1
ATOM 669 C CA . ALA A 1 89 ? -4.275 -4.895 -4.990 1.00 94.94 89 ALA A CA 1
ATOM 670 C C . ALA A 1 89 ? -4.447 -3.668 -4.080 1.00 94.94 89 ALA A C 1
ATOM 672 O O . ALA A 1 89 ? -5.223 -3.698 -3.122 1.00 94.94 89 ALA A O 1
ATOM 673 N N . TYR A 1 90 ? -3.768 -2.564 -4.413 1.00 94.44 90 TYR A N 1
ATOM 674 C CA . TYR A 1 90 ? -3.839 -1.295 -3.691 1.00 94.44 90 TYR A CA 1
ATOM 675 C C . TYR A 1 90 ? -5.251 -0.725 -3.680 1.00 94.44 90 TYR A C 1
ATOM 677 O O . TYR A 1 90 ? -5.692 -0.232 -2.643 1.00 94.44 90 TYR A O 1
ATOM 685 N N . ALA A 1 91 ? -5.981 -0.829 -4.792 1.00 92.00 91 ALA A N 1
ATOM 686 C CA . ALA A 1 91 ? -7.356 -0.370 -4.861 1.00 92.00 91 ALA A CA 1
ATOM 687 C C . ALA A 1 91 ? -8.236 -1.063 -3.820 1.00 92.00 91 ALA A C 1
ATOM 689 O O . ALA A 1 91 ? -8.918 -0.365 -3.076 1.00 92.00 91 ALA A O 1
ATOM 690 N N . VAL A 1 92 ? -8.161 -2.392 -3.708 1.00 93.19 92 VAL A N 1
ATOM 691 C CA . VAL A 1 92 ? -8.959 -3.162 -2.742 1.00 93.19 92 VAL A CA 1
ATOM 692 C C . VAL A 1 92 ? -8.567 -2.823 -1.302 1.00 93.19 92 VAL A C 1
ATOM 694 O O . VAL A 1 92 ? -9.424 -2.422 -0.512 1.00 93.19 92 VAL A O 1
ATOM 697 N N . MET A 1 93 ? -7.280 -2.930 -0.952 1.00 93.88 93 MET A N 1
ATOM 698 C CA . MET A 1 93 ? -6.847 -2.760 0.442 1.00 93.88 93 MET A CA 1
ATOM 699 C C . MET A 1 93 ? -6.995 -1.317 0.943 1.00 93.88 93 MET A C 1
ATOM 701 O O . MET A 1 93 ? -7.411 -1.090 2.079 1.00 93.88 93 MET A O 1
ATOM 705 N N . ASN A 1 94 ? -6.711 -0.325 0.095 1.00 93.38 94 ASN A N 1
ATOM 706 C CA . ASN A 1 94 ? -6.829 1.083 0.467 1.00 93.38 94 ASN A CA 1
ATOM 707 C C . ASN A 1 94 ? -8.293 1.545 0.492 1.00 93.38 94 ASN A C 1
ATOM 709 O O . ASN A 1 94 ? -8.679 2.289 1.392 1.00 93.38 94 ASN A O 1
ATOM 713 N N . PHE A 1 95 ? -9.123 1.086 -0.455 1.00 92.75 95 PHE A N 1
ATOM 714 C CA . PHE A 1 95 ? -10.569 1.319 -0.399 1.00 92.75 95 PHE A CA 1
ATOM 715 C C . PHE A 1 95 ? -11.153 0.764 0.898 1.00 92.75 95 PHE A C 1
ATOM 717 O O . PHE A 1 95 ? -11.847 1.485 1.609 1.00 92.75 95 PHE A O 1
ATOM 724 N N . GLY A 1 96 ? -10.812 -0.480 1.238 1.00 93.94 96 GLY A N 1
ATOM 725 C CA . GLY A 1 96 ? -11.244 -1.124 2.468 1.00 93.94 96 GLY A CA 1
ATOM 726 C C . GLY A 1 96 ? -10.852 -0.343 3.724 1.00 93.94 96 GLY A C 1
ATOM 727 O O . GLY A 1 96 ? -11.709 -0.042 4.555 1.00 93.94 96 GLY A O 1
ATOM 728 N N . ALA A 1 97 ? -9.581 0.059 3.838 1.00 95.38 97 ALA A N 1
ATOM 729 C CA . ALA A 1 97 ? -9.099 0.844 4.975 1.00 95.38 97 ALA A CA 1
ATOM 730 C C . ALA A 1 97 ? -9.865 2.173 5.126 1.00 95.38 97 ALA A C 1
ATOM 732 O O . ALA A 1 97 ? -10.364 2.489 6.208 1.00 95.38 97 ALA A O 1
ATOM 733 N N . PHE A 1 98 ? -10.031 2.936 4.040 1.00 92.81 98 PHE A N 1
ATOM 734 C CA . PHE A 1 98 ? -10.792 4.190 4.076 1.00 92.81 98 PHE A CA 1
ATOM 735 C C . PHE A 1 98 ? -12.295 3.987 4.295 1.00 92.81 98 PHE A C 1
ATOM 737 O O . PHE A 1 98 ? -12.940 4.850 4.896 1.00 92.81 98 PHE A O 1
ATOM 744 N N . ALA A 1 99 ? -12.863 2.864 3.857 1.00 92.38 99 ALA A N 1
ATOM 745 C CA . ALA A 1 99 ? -14.249 2.516 4.136 1.00 92.38 99 ALA A CA 1
ATOM 746 C C . ALA A 1 99 ? -14.459 2.252 5.636 1.00 92.38 99 ALA A C 1
ATOM 748 O O . ALA A 1 99 ? -15.437 2.742 6.199 1.00 92.38 99 ALA A O 1
ATOM 749 N N . VAL A 1 100 ? -13.513 1.587 6.317 1.00 93.44 100 VAL A N 1
ATOM 750 C CA . VAL A 1 100 ? -13.553 1.441 7.784 1.00 93.44 100 VAL A CA 1
ATOM 751 C C . VAL A 1 100 ? -13.428 2.799 8.470 1.00 93.44 100 VAL A C 1
ATOM 753 O O . VAL A 1 100 ? -14.241 3.127 9.332 1.00 93.44 100 VAL A O 1
ATOM 756 N N . VAL A 1 101 ? -12.462 3.624 8.053 1.00 92.06 101 VAL A N 1
ATOM 757 C CA . VAL A 1 101 ? -12.290 4.981 8.599 1.00 92.06 101 VAL A CA 1
ATOM 758 C C . VAL A 1 101 ? -13.557 5.819 8.417 1.00 92.06 101 VAL A C 1
ATOM 760 O O . VAL A 1 101 ? -13.916 6.568 9.315 1.00 92.06 101 VAL A O 1
ATOM 763 N N . THR A 1 102 ? -14.264 5.681 7.295 1.00 88.81 102 THR A N 1
ATOM 764 C CA . THR A 1 102 ? -15.545 6.366 7.055 1.00 88.81 102 THR A CA 1
ATOM 765 C C . THR A 1 102 ? -16.667 5.803 7.932 1.00 88.81 102 THR A C 1
ATOM 767 O O . THR A 1 102 ? -17.429 6.572 8.511 1.00 88.81 102 THR A O 1
ATOM 770 N N . ALA A 1 103 ? -16.749 4.479 8.089 1.00 88.25 103 ALA A N 1
ATOM 771 C CA . ALA A 1 103 ? -17.756 3.821 8.926 1.00 88.25 103 ALA A CA 1
ATOM 772 C C . ALA A 1 103 ? -17.619 4.174 10.420 1.00 88.25 103 ALA A C 1
ATOM 774 O O . ALA A 1 103 ? -18.607 4.211 11.153 1.00 88.25 103 ALA A O 1
ATOM 775 N N . ILE A 1 104 ? -16.395 4.447 10.875 1.00 86.25 104 ILE A N 1
ATOM 776 C CA . ILE A 1 104 ? -16.111 4.974 12.215 1.00 86.25 104 ILE A CA 1
ATOM 777 C C . ILE A 1 104 ? -16.327 6.493 12.243 1.00 86.25 104 ILE A C 1
ATOM 779 O O . ILE A 1 104 ? -16.943 7.030 13.160 1.00 86.25 104 ILE A O 1
ATOM 783 N N . GLY A 1 105 ? -15.846 7.178 11.205 1.00 71.19 105 GLY A N 1
ATOM 784 C CA . GLY A 1 105 ? -15.736 8.628 11.114 1.00 71.19 105 GLY A CA 1
ATOM 785 C C . GLY A 1 105 ? -16.991 9.393 10.720 1.00 71.19 105 GLY A C 1
ATOM 786 O O . GLY A 1 105 ? -16.907 10.609 10.543 1.00 71.19 105 GLY A O 1
ATOM 787 N N . ALA A 1 106 ? -18.156 8.743 10.681 1.00 59.75 106 ALA A N 1
ATOM 788 C CA . ALA A 1 106 ? -19.442 9.440 10.728 1.00 59.75 106 ALA A CA 1
ATOM 789 C C . ALA A 1 106 ? -19.564 10.392 11.951 1.00 59.75 106 ALA A C 1
ATOM 791 O O . ALA A 1 106 ? -20.439 11.249 11.962 1.00 59.75 106 ALA A O 1
ATOM 792 N N . GLY A 1 107 ? -18.669 10.281 12.948 1.00 52.16 107 GLY A N 1
ATOM 793 C CA . GLY A 1 107 ? -18.565 11.153 14.127 1.00 52.16 107 GLY A CA 1
ATOM 794 C C . GLY A 1 107 ? -17.616 12.367 14.033 1.00 52.16 107 GLY A C 1
ATOM 795 O O . GLY A 1 107 ? -17.345 12.980 15.060 1.00 52.16 107 GLY A O 1
ATOM 796 N N . GLY A 1 108 ? -17.078 12.733 12.860 1.00 65.38 108 GLY A N 1
ATOM 797 C CA . GLY A 1 108 ? -16.285 13.969 12.690 1.00 65.38 108 GLY A CA 1
ATOM 798 C C . GLY A 1 108 ? -14.767 13.826 12.895 1.00 65.38 108 GLY A C 1
ATOM 799 O O . GLY A 1 108 ? -14.211 12.729 12.840 1.00 65.38 108 GLY A O 1
ATOM 800 N N . GLU A 1 109 ? -14.058 14.948 13.064 1.00 72.44 109 GLU A N 1
ATOM 801 C CA . GLU A 1 109 ? -12.583 15.020 13.012 1.00 72.44 109 GLU A CA 1
ATOM 802 C C . GLU A 1 109 ? -11.881 14.335 14.200 1.00 72.44 109 GLU A C 1
ATOM 804 O O . GLU A 1 109 ? -10.793 13.787 14.036 1.00 72.44 109 GLU A O 1
ATOM 809 N N . GLN A 1 110 ? -12.555 14.244 15.352 1.00 75.38 110 GLN A N 1
ATOM 810 C CA . GLN A 1 110 ? -12.058 13.566 16.559 1.00 75.38 110 GLN A CA 1
ATOM 811 C C . GLN A 1 110 ? -11.803 12.065 16.343 1.00 75.38 110 GLN A C 1
ATOM 813 O O . GLN A 1 110 ? -10.849 11.509 16.873 1.00 75.38 110 GLN A O 1
ATOM 818 N N . THR A 1 111 ? -12.600 11.412 15.491 1.00 81.56 111 THR A N 1
ATOM 819 C CA . THR A 1 111 ? -12.437 9.980 15.16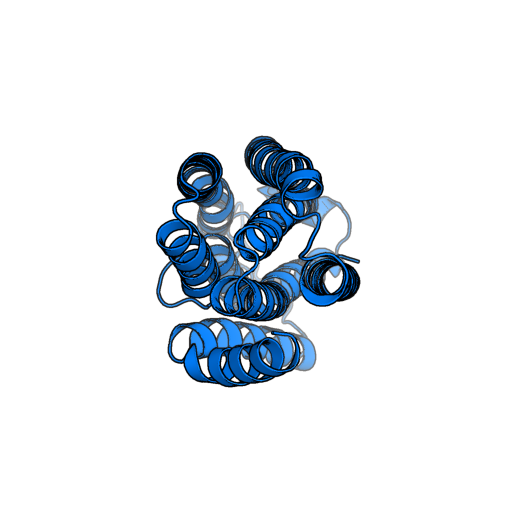2 1.00 81.56 111 THR A CA 1
ATOM 820 C C . THR A 1 111 ? -11.196 9.679 14.318 1.00 81.56 111 THR A C 1
ATOM 822 O O . THR A 1 111 ? -10.840 8.517 14.105 1.00 81.56 111 THR A O 1
ATOM 825 N N . ALA A 1 112 ? -10.554 10.721 13.783 1.00 86.19 112 ALA A N 1
ATOM 826 C CA . ALA A 1 112 ? -9.341 10.573 13.003 1.00 86.19 112 ALA A CA 1
ATOM 827 C C . ALA A 1 112 ? -8.093 10.457 13.889 1.00 86.19 112 ALA A C 1
ATOM 829 O O . ALA A 1 112 ? -7.068 10.003 13.389 1.00 86.19 112 ALA A O 1
ATOM 830 N N . ASP A 1 113 ? -8.164 10.841 15.163 1.00 90.75 113 ASP A N 1
ATOM 831 C CA . ASP A 1 113 ? -7.069 10.681 16.117 1.00 90.75 113 ASP A CA 1
ATOM 832 C C . ASP A 1 113 ? -6.924 9.211 16.537 1.00 90.75 113 ASP A C 1
ATOM 834 O O . ASP A 1 113 ? -7.911 8.539 16.841 1.00 90.75 113 ASP A O 1
ATOM 838 N N . LEU A 1 114 ? -5.698 8.692 16.552 1.00 90.88 114 LEU A N 1
ATOM 839 C CA . LEU A 1 114 ? -5.414 7.296 16.871 1.00 90.88 114 LEU A CA 1
ATOM 840 C C . LEU A 1 114 ? -5.782 6.945 18.322 1.00 90.88 114 LEU A C 1
ATOM 842 O O . LEU A 1 114 ? -6.109 5.793 18.596 1.00 90.88 114 LEU A O 1
ATOM 846 N N . SER A 1 115 ? -5.824 7.916 19.239 1.00 89.94 115 SER A N 1
ATOM 847 C CA . SER A 1 115 ? -6.335 7.711 20.602 1.00 89.94 115 SER A CA 1
ATOM 848 C C . SER A 1 115 ? -7.793 7.242 20.612 1.00 89.94 115 SER A C 1
ATOM 850 O O . SER A 1 115 ? -8.136 6.344 21.383 1.00 89.94 115 SER A O 1
ATOM 852 N N . TYR A 1 116 ? -8.629 7.737 19.689 1.00 89.25 116 TYR A N 1
ATOM 853 C CA . TYR A 1 116 ? -10.012 7.278 19.537 1.00 89.25 116 TYR A CA 1
ATOM 854 C C . TYR A 1 116 ? -10.089 5.809 19.108 1.00 89.25 116 TYR A C 1
ATOM 856 O O . TYR A 1 116 ? -11.090 5.148 19.364 1.00 89.25 116 TYR A O 1
ATOM 864 N N . TRP A 1 117 ? -9.046 5.256 18.489 1.00 91.38 117 TRP A N 1
ATOM 865 C CA . TRP A 1 117 ? -9.017 3.860 18.047 1.00 91.38 117 TRP A CA 1
ATOM 866 C C . TRP A 1 117 ? -8.635 2.892 19.170 1.00 91.38 117 TRP A C 1
ATOM 868 O O . TRP A 1 117 ? -8.697 1.679 18.969 1.00 91.38 117 TRP A O 1
ATOM 878 N N . ARG A 1 118 ? -8.278 3.392 20.361 1.00 92.38 118 ARG A N 1
ATOM 879 C CA . ARG A 1 118 ? -7.868 2.560 21.495 1.00 92.38 118 ARG A CA 1
ATOM 880 C C . ARG A 1 118 ? -8.975 1.598 21.926 1.00 92.38 118 ARG A C 1
ATOM 882 O O . ARG A 1 118 ? -10.109 2.010 22.164 1.00 92.38 118 ARG A O 1
ATOM 889 N N . GLY A 1 119 ? -8.678 0.305 22.008 1.00 91.56 119 GLY A N 1
ATOM 890 C CA . GLY A 1 119 ? -9.658 -0.705 22.421 1.00 91.56 119 GLY A CA 1
ATOM 891 C C . GLY A 1 119 ? -10.838 -0.883 21.458 1.00 91.56 119 GLY A C 1
ATOM 892 O O . GLY A 1 119 ? -11.918 -1.323 21.866 1.00 91.56 119 GLY A O 1
ATOM 893 N N . LEU A 1 120 ? -10.663 -0.546 20.174 1.00 91.56 120 LEU A N 1
ATOM 894 C CA . LEU A 1 120 ? -11.688 -0.752 19.149 1.00 91.56 120 LEU A CA 1
ATOM 895 C C . LEU A 1 120 ? -12.078 -2.231 19.001 1.00 91.56 120 LEU A C 1
ATOM 897 O O . LEU A 1 120 ? -13.230 -2.512 18.680 1.00 91.56 120 LEU A O 1
ATOM 901 N N . PHE A 1 121 ? -11.175 -3.176 19.288 1.00 92.94 121 PHE A N 1
ATOM 902 C CA . PHE A 1 121 ? -11.515 -4.605 19.289 1.00 92.94 121 PHE A CA 1
ATOM 903 C C . PHE A 1 121 ? -12.618 -4.958 20.295 1.00 92.94 121 PHE A C 1
ATOM 905 O O . PHE A 1 121 ? -13.428 -5.835 20.013 1.00 92.94 121 PHE A O 1
ATOM 912 N N . TYR A 1 122 ? -12.703 -4.247 21.422 1.00 89.81 122 TYR A N 1
ATOM 913 C CA . TYR A 1 122 ? -13.737 -4.469 22.436 1.00 89.81 122 TYR A CA 1
ATOM 914 C C . TYR A 1 122 ? -15.038 -3.732 22.101 1.00 89.81 122 TYR A C 1
ATOM 916 O O . TYR A 1 122 ? -16.126 -4.249 22.338 1.00 89.81 122 TYR A O 1
ATOM 924 N N . ARG A 1 123 ? -14.938 -2.527 21.521 1.00 88.50 123 ARG A N 1
ATOM 925 C CA . ARG A 1 123 ? -16.103 -1.678 21.212 1.00 88.50 123 ARG A CA 1
ATOM 926 C C . ARG A 1 123 ? -16.794 -2.038 19.897 1.00 88.50 123 ARG A C 1
ATOM 928 O O . ARG A 1 123 ? -18.018 -2.004 19.820 1.00 88.50 123 ARG A O 1
ATOM 935 N N . ARG A 1 124 ? -16.018 -2.347 18.851 1.00 89.88 124 ARG A N 1
ATOM 936 C CA . ARG A 1 124 ? -16.477 -2.657 17.484 1.00 89.88 124 ARG A CA 1
ATOM 937 C C . ARG A 1 124 ? -15.594 -3.757 16.850 1.00 89.88 124 ARG A C 1
ATOM 939 O O . ARG A 1 124 ? -14.879 -3.480 15.879 1.00 89.88 124 ARG A O 1
ATOM 946 N N . PRO A 1 125 ? -15.658 -5.014 17.338 1.00 91.75 125 PRO A N 1
ATOM 947 C CA . PRO A 1 125 ? -14.746 -6.101 16.945 1.00 91.75 125 PRO A CA 1
ATOM 948 C C . PRO A 1 125 ? -14.696 -6.358 15.435 1.00 91.75 125 PRO A C 1
ATOM 950 O O . PRO A 1 125 ? -13.627 -6.609 14.878 1.00 91.75 125 PRO A O 1
ATOM 953 N N . PHE A 1 126 ? -15.837 -6.248 14.748 1.00 93.56 126 PHE A N 1
ATOM 954 C CA . PHE A 1 126 ? -15.909 -6.442 13.300 1.00 93.56 126 PHE A CA 1
ATOM 955 C C . PHE A 1 126 ? -15.053 -5.421 12.529 1.00 93.56 126 PHE A C 1
ATOM 957 O O . PHE A 1 126 ? -14.238 -5.808 11.693 1.00 93.56 126 PHE A O 1
ATOM 964 N N . LEU A 1 127 ? -15.179 -4.124 12.843 1.00 93.62 127 LEU A N 1
ATOM 965 C CA . LEU A 1 127 ? -14.393 -3.074 12.180 1.00 93.62 127 LEU A CA 1
ATOM 966 C C . LEU A 1 127 ? -12.909 -3.201 12.490 1.00 93.62 127 LEU A C 1
ATOM 968 O O . LEU A 1 127 ? -12.094 -3.037 11.587 1.00 93.62 127 LEU A O 1
ATOM 972 N N . ALA A 1 128 ? -12.563 -3.517 13.739 1.00 94.94 128 ALA A N 1
ATOM 973 C CA . ALA A 1 128 ? -11.176 -3.718 14.135 1.00 94.94 128 ALA A CA 1
ATOM 974 C C . ALA A 1 128 ? -10.536 -4.891 13.368 1.00 94.94 128 ALA A C 1
ATOM 976 O O . ALA A 1 128 ? -9.420 -4.768 12.861 1.00 94.94 128 ALA A O 1
ATOM 977 N N . THR A 1 129 ? -11.271 -5.995 13.199 1.00 96.38 129 THR A N 1
ATOM 978 C CA . THR A 1 129 ? -10.813 -7.179 12.451 1.00 96.38 129 THR A CA 1
ATOM 979 C C . THR A 1 129 ? -10.592 -6.856 10.976 1.00 96.38 129 THR A C 1
ATOM 981 O O . THR A 1 129 ? -9.526 -7.126 10.426 1.00 96.38 129 THR A O 1
ATOM 984 N N . VAL A 1 130 ? -11.573 -6.220 10.336 1.00 96.81 130 VAL A N 1
ATOM 985 C CA . VAL A 1 130 ? -11.483 -5.851 8.920 1.00 96.81 130 VAL A CA 1
ATOM 986 C C . VAL A 1 130 ? -10.380 -4.810 8.683 1.00 96.81 130 VAL A C 1
ATOM 988 O O . VAL A 1 130 ? -9.581 -4.965 7.760 1.00 96.81 130 VAL A O 1
ATOM 991 N N . MET A 1 131 ? -10.257 -3.800 9.552 1.00 97.19 131 MET A N 1
ATOM 992 C CA . MET A 1 131 ? -9.144 -2.845 9.505 1.00 97.19 131 MET A CA 1
ATOM 993 C C . MET A 1 131 ? -7.798 -3.556 9.619 1.00 97.19 131 MET A C 1
ATOM 995 O O . MET A 1 131 ? -6.877 -3.244 8.870 1.00 97.19 131 MET A O 1
ATOM 999 N N . THR A 1 132 ? -7.686 -4.524 10.529 1.00 97.94 132 THR A N 1
ATOM 1000 C CA . THR A 1 132 ? -6.461 -5.303 10.734 1.00 97.94 132 THR A CA 1
ATOM 1001 C C . THR A 1 132 ? -6.057 -6.019 9.454 1.00 97.94 132 THR A C 1
ATOM 1003 O O . THR A 1 132 ? -4.918 -5.874 9.027 1.00 97.94 132 THR A O 1
ATOM 1006 N N . ILE A 1 133 ? -6.989 -6.691 8.773 1.00 98.06 133 ILE A N 1
ATOM 1007 C CA . ILE A 1 133 ? -6.718 -7.345 7.483 1.00 98.06 133 ILE A CA 1
ATOM 1008 C C . ILE A 1 133 ? -6.153 -6.343 6.464 1.00 98.06 133 ILE A C 1
ATOM 1010 O O . ILE A 1 133 ? -5.145 -6.626 5.814 1.00 98.06 133 ILE A O 1
ATOM 1014 N N . PHE A 1 134 ? -6.744 -5.150 6.351 1.00 98.06 134 PHE A N 1
ATOM 1015 C CA . PHE A 1 134 ? -6.242 -4.128 5.430 1.00 98.06 134 PHE A CA 1
ATOM 1016 C C . PHE A 1 134 ? -4.876 -3.569 5.841 1.00 98.06 134 PHE A C 1
ATOM 1018 O O . PHE A 1 134 ? -4.031 -3.367 4.972 1.00 98.06 134 PHE A O 1
ATOM 1025 N N . MET A 1 135 ? -4.622 -3.356 7.137 1.00 97.94 135 MET A N 1
ATOM 1026 C CA . MET A 1 135 ? -3.317 -2.899 7.635 1.00 97.94 135 MET A CA 1
ATOM 1027 C C . MET A 1 135 ? -2.229 -3.947 7.382 1.00 97.94 135 MET A C 1
ATOM 1029 O O . MET A 1 135 ? -1.150 -3.600 6.906 1.00 97.94 135 MET A O 1
ATOM 1033 N N . LEU A 1 136 ? -2.524 -5.231 7.619 1.00 97.75 136 LEU A N 1
ATOM 1034 C CA . LEU A 1 136 ? -1.615 -6.337 7.308 1.00 97.75 136 LEU A CA 1
ATOM 1035 C C . LEU A 1 136 ? -1.344 -6.423 5.797 1.00 97.75 136 LEU A C 1
ATOM 1037 O O . LEU A 1 136 ? -0.205 -6.642 5.382 1.00 97.75 136 LEU A O 1
ATOM 1041 N N . SER A 1 137 ? -2.366 -6.180 4.968 1.00 97.81 137 SER A N 1
ATOM 1042 C CA . SER A 1 137 ? -2.210 -6.131 3.512 1.00 97.81 137 SER A CA 1
ATOM 1043 C C . SER A 1 137 ? -1.343 -4.971 3.048 1.00 97.81 137 SER A C 1
ATOM 1045 O O . SER A 1 137 ? -0.409 -5.174 2.278 1.00 97.81 137 SER A O 1
ATOM 1047 N N . LEU A 1 138 ? -1.585 -3.759 3.541 1.00 96.94 138 LEU A N 1
ATOM 1048 C CA . LEU A 1 138 ? -0.772 -2.588 3.203 1.00 96.94 138 LEU A CA 1
ATOM 1049 C C . LEU A 1 138 ? 0.689 -2.744 3.676 1.00 96.94 138 LEU A C 1
ATOM 1051 O O . LEU A 1 138 ? 1.630 -2.376 2.957 1.00 96.94 138 LEU A O 1
ATOM 1055 N N . ALA A 1 139 ? 0.894 -3.362 4.843 1.00 96.31 139 ALA A N 1
ATOM 1056 C CA . ALA A 1 139 ? 2.215 -3.747 5.336 1.00 96.31 139 ALA A CA 1
ATOM 1057 C C . ALA A 1 139 ? 2.891 -4.786 4.423 1.00 96.31 139 ALA A C 1
ATOM 1059 O O . ALA A 1 139 ? 4.107 -4.741 4.233 1.00 96.31 139 ALA A O 1
ATOM 1060 N N . GLY A 1 140 ? 2.107 -5.632 3.755 1.00 95.31 140 GLY A N 1
ATOM 1061 C CA . GLY A 1 140 ? 2.584 -6.666 2.843 1.00 95.31 140 GLY A CA 1
ATOM 1062 C C . GLY A 1 140 ? 2.921 -7.956 3.577 1.00 95.31 140 GLY A C 1
ATOM 1063 O O . GLY A 1 140 ? 3.998 -8.503 3.383 1.00 95.31 140 GLY A O 1
ATOM 1064 N N . ILE A 1 141 ? 2.025 -8.420 4.447 1.00 94.94 141 ILE A N 1
ATOM 1065 C CA . ILE A 1 141 ? 2.219 -9.632 5.252 1.00 94.94 141 ILE A CA 1
ATOM 1066 C C . ILE A 1 141 ? 1.497 -10.812 4.589 1.00 94.94 141 ILE A C 1
ATOM 1068 O O . ILE A 1 141 ? 0.298 -10.702 4.314 1.00 94.94 141 ILE A O 1
ATOM 1072 N N . PRO A 1 142 ? 2.158 -11.954 4.335 1.00 92.69 142 PRO A N 1
ATOM 1073 C CA . PRO A 1 142 ? 1.476 -13.156 3.859 1.00 92.69 142 PRO A CA 1
ATOM 1074 C C . PRO A 1 142 ? 0.359 -13.598 4.827 1.00 92.69 142 PRO A C 1
ATOM 1076 O O . PRO A 1 142 ? 0.553 -13.509 6.038 1.00 92.69 142 PRO A O 1
ATOM 1079 N N . PRO A 1 143 ? -0.797 -14.093 4.345 1.00 92.25 143 PRO A N 1
ATOM 1080 C CA . PRO A 1 143 ? -1.142 -14.425 2.959 1.00 92.25 143 PRO A CA 1
ATOM 1081 C C . PRO A 1 143 ? -1.950 -13.326 2.229 1.00 92.25 143 PRO A C 1
ATOM 1083 O O . PRO A 1 143 ? -2.839 -13.636 1.445 1.00 92.25 143 PRO A O 1
ATOM 1086 N N . THR A 1 144 ? -1.719 -12.038 2.499 1.00 95.81 144 THR A N 1
ATOM 1087 C CA . THR A 1 144 ? -2.517 -10.947 1.896 1.00 95.81 144 THR A CA 1
ATOM 1088 C C . THR A 1 144 ? -2.067 -10.559 0.482 1.00 95.81 144 THR A C 1
ATOM 1090 O O . THR A 1 144 ? -0.900 -10.709 0.117 1.00 95.81 144 THR A O 1
ATOM 1093 N N . VAL A 1 145 ? -2.976 -9.977 -0.312 1.00 96.25 145 VAL A N 1
ATOM 1094 C CA . VAL A 1 145 ? -2.677 -9.519 -1.684 1.00 96.25 145 VAL A CA 1
ATOM 1095 C C . VAL A 1 145 ? -1.550 -8.478 -1.749 1.00 96.25 145 VAL A C 1
ATOM 1097 O O . VAL A 1 145 ? -0.768 -8.459 -2.700 1.00 96.25 145 VAL A O 1
ATOM 1100 N N . GLY A 1 146 ? -1.408 -7.628 -0.726 1.00 96.25 146 GLY A N 1
ATOM 1101 C CA . GLY A 1 146 ? -0.367 -6.601 -0.712 1.00 96.25 146 GLY A CA 1
ATOM 1102 C C . GLY A 1 146 ? 1.058 -7.153 -0.584 1.00 96.25 146 GLY A C 1
ATOM 1103 O O . GLY A 1 146 ? 1.997 -6.496 -1.038 1.00 96.25 146 GLY A O 1
ATOM 1104 N N . PHE A 1 147 ? 1.234 -8.368 -0.045 1.00 97.00 147 PHE A N 1
ATOM 1105 C CA . PHE A 1 147 ? 2.528 -9.060 -0.070 1.00 97.00 147 PHE A CA 1
ATOM 1106 C C . PHE A 1 147 ? 2.944 -9.378 -1.509 1.00 97.00 147 PHE A C 1
ATOM 1108 O O . PHE A 1 147 ? 4.018 -8.967 -1.948 1.00 97.00 147 PHE A O 1
ATOM 1115 N N . PHE A 1 148 ? 2.062 -10.038 -2.266 1.00 96.62 148 PHE A N 1
ATOM 1116 C CA . PHE A 1 148 ? 2.325 -10.413 -3.658 1.00 96.62 148 PHE A CA 1
ATOM 1117 C C . PHE A 1 148 ? 2.511 -9.194 -4.560 1.00 96.62 148 PHE A C 1
ATOM 1119 O O . PHE A 1 148 ? 3.367 -9.208 -5.440 1.00 96.62 148 PHE A O 1
ATOM 1126 N N . ALA A 1 149 ? 1.796 -8.101 -4.281 1.00 96.88 149 ALA A N 1
ATOM 1127 C CA . ALA A 1 149 ? 1.981 -6.844 -4.995 1.00 96.88 149 ALA A CA 1
ATOM 1128 C C . ALA A 1 149 ? 3.426 -6.331 -4.886 1.00 96.88 149 ALA A C 1
ATOM 1130 O O . ALA A 1 149 ? 4.058 -6.036 -5.900 1.00 96.88 149 ALA A O 1
ATOM 1131 N N . LYS A 1 150 ? 3.984 -6.273 -3.668 1.00 97.31 150 LYS A N 1
ATOM 1132 C CA . LYS A 1 150 ? 5.387 -5.878 -3.459 1.00 97.31 150 LYS A CA 1
ATOM 1133 C C . LYS A 1 150 ? 6.353 -6.913 -4.038 1.00 97.31 150 LYS A C 1
ATOM 1135 O O . LYS A 1 150 ? 7.307 -6.530 -4.709 1.00 97.31 150 LYS A O 1
ATOM 1140 N N . LEU A 1 151 ? 6.081 -8.203 -3.835 1.00 97.44 151 LEU A N 1
ATOM 1141 C CA . LEU A 1 151 ? 6.928 -9.295 -4.315 1.00 97.44 151 LEU A CA 1
ATOM 1142 C C . LEU A 1 151 ? 7.117 -9.254 -5.835 1.00 97.44 151 LEU A C 1
ATOM 1144 O O . LEU A 1 151 ? 8.250 -9.329 -6.298 1.00 97.44 151 LEU A O 1
ATOM 1148 N N . PHE A 1 152 ? 6.042 -9.097 -6.611 1.00 97.38 152 PHE A N 1
ATOM 1149 C CA . PHE A 1 152 ? 6.135 -9.070 -8.073 1.00 97.38 152 PHE A CA 1
ATOM 1150 C C . PHE A 1 152 ? 6.892 -7.844 -8.588 1.00 97.38 152 PHE A C 1
ATOM 1152 O O . PHE A 1 152 ? 7.683 -7.964 -9.523 1.00 97.38 152 PHE A O 1
ATOM 1159 N N . VAL A 1 153 ? 6.727 -6.682 -7.944 1.00 98.00 153 VAL A N 1
ATOM 1160 C CA . VAL A 1 153 ? 7.537 -5.495 -8.261 1.00 98.00 153 VAL A CA 1
ATOM 1161 C C . VAL A 1 153 ? 9.014 -5.760 -7.967 1.00 98.00 153 VAL A C 1
ATOM 1163 O O . VAL A 1 153 ? 9.867 -5.456 -8.796 1.00 98.00 153 VAL A O 1
ATOM 1166 N N . PHE A 1 154 ? 9.336 -6.370 -6.824 1.00 98.25 154 PHE A N 1
ATOM 1167 C CA . PHE A 1 154 ? 10.720 -6.692 -6.473 1.00 98.25 154 PHE A CA 1
ATOM 1168 C C . PHE A 1 154 ? 11.335 -7.710 -7.430 1.00 98.25 154 PHE A C 1
ATOM 1170 O O . PHE A 1 154 ? 12.465 -7.517 -7.867 1.00 98.25 154 PHE A O 1
ATOM 1177 N N . GLN A 1 155 ? 10.587 -8.745 -7.815 1.00 97.50 155 GLN A N 1
ATOM 1178 C CA . GLN A 1 155 ? 11.027 -9.714 -8.817 1.00 97.50 155 GLN A CA 1
ATOM 1179 C C . GLN A 1 155 ? 11.345 -9.032 -10.151 1.00 97.50 155 GLN A C 1
ATOM 1181 O O . GLN A 1 155 ? 12.412 -9.274 -10.705 1.00 97.50 155 GLN A O 1
ATOM 1186 N N . ALA A 1 156 ? 10.479 -8.134 -10.631 1.00 96.69 156 ALA A N 1
ATOM 1187 C CA . ALA A 1 156 ? 10.724 -7.402 -11.871 1.00 96.69 156 ALA A CA 1
ATOM 1188 C C . ALA A 1 156 ? 11.995 -6.530 -11.806 1.00 96.69 156 ALA A C 1
ATOM 1190 O O . ALA A 1 156 ? 12.755 -6.480 -12.773 1.00 96.69 156 ALA A O 1
ATOM 1191 N N . LEU A 1 157 ? 12.260 -5.882 -10.664 1.00 97.12 157 LEU A N 1
ATOM 1192 C CA . LEU A 1 157 ? 13.494 -5.115 -10.449 1.00 97.12 157 LEU A CA 1
ATOM 1193 C C . LEU A 1 157 ? 14.740 -6.007 -10.415 1.00 97.12 157 LEU A C 1
ATOM 1195 O O . LEU A 1 157 ? 15.763 -5.625 -10.977 1.00 97.12 157 LEU A O 1
ATOM 1199 N N . VAL A 1 158 ? 14.660 -7.183 -9.782 1.00 98.06 158 VAL A N 1
ATOM 1200 C CA . VAL A 1 158 ? 15.764 -8.157 -9.740 1.00 98.06 158 VAL A CA 1
ATOM 1201 C C . VAL A 1 158 ? 16.084 -8.664 -11.144 1.00 98.06 158 VAL A C 1
ATOM 1203 O O . VAL A 1 158 ? 17.250 -8.643 -11.535 1.00 98.06 158 VAL A O 1
ATOM 1206 N N . THR A 1 159 ? 15.071 -9.051 -11.929 1.00 96.56 159 THR A N 1
ATOM 1207 C CA . THR A 1 159 ? 15.257 -9.494 -13.323 1.00 96.56 159 THR A CA 1
ATOM 1208 C C . THR A 1 159 ? 15.925 -8.410 -14.170 1.00 96.56 159 THR A C 1
ATOM 1210 O O . THR A 1 159 ? 16.810 -8.703 -14.967 1.00 96.56 159 THR A O 1
ATOM 1213 N N . ALA A 1 160 ? 15.535 -7.148 -13.970 1.00 94.25 160 ALA A N 1
ATOM 1214 C CA . ALA A 1 160 ? 16.108 -5.996 -14.664 1.00 94.25 160 ALA A CA 1
ATOM 1215 C C . ALA A 1 160 ? 17.426 -5.479 -14.048 1.00 94.25 160 ALA A C 1
ATOM 1217 O O . ALA A 1 160 ? 17.954 -4.473 -14.512 1.00 94.25 160 ALA A O 1
ATOM 1218 N N . GLN A 1 161 ? 17.952 -6.135 -13.005 1.00 96.44 161 GLN A N 1
ATOM 1219 C CA . GLN A 1 161 ? 19.181 -5.755 -12.293 1.00 96.44 161 GLN A CA 1
ATOM 1220 C C . GLN A 1 161 ? 19.162 -4.322 -11.708 1.00 96.44 161 GLN A C 1
ATOM 1222 O O . GLN A 1 161 ? 20.199 -3.673 -11.558 1.00 96.44 161 GLN A O 1
ATOM 1227 N N . ILE A 1 162 ? 17.980 -3.819 -11.331 1.00 95.75 162 ILE A N 1
ATOM 1228 C CA . ILE A 1 162 ? 17.780 -2.482 -10.750 1.00 95.75 162 ILE A CA 1
ATOM 1229 C C . ILE A 1 162 ? 17.903 -2.558 -9.219 1.00 95.75 162 ILE A C 1
ATOM 1231 O O . ILE A 1 162 ? 16.920 -2.691 -8.491 1.00 95.75 162 ILE A O 1
ATOM 1235 N N . TRP A 1 163 ? 19.134 -2.464 -8.711 1.00 95.62 163 TRP A N 1
ATOM 1236 C CA . TRP A 1 163 ? 19.427 -2.722 -7.293 1.00 95.62 163 TRP A CA 1
ATOM 1237 C C . TRP A 1 163 ? 19.170 -1.542 -6.349 1.00 95.62 163 TRP A C 1
ATOM 1239 O O . TRP A 1 163 ? 18.596 -1.730 -5.278 1.00 95.62 163 TRP A O 1
ATOM 1249 N N . ALA A 1 164 ? 19.567 -0.319 -6.713 1.00 95.12 164 ALA A N 1
ATOM 1250 C CA . ALA A 1 164 ? 19.494 0.815 -5.783 1.00 95.12 164 ALA A CA 1
ATOM 1251 C C . ALA A 1 164 ? 18.047 1.168 -5.354 1.00 95.12 164 ALA A C 1
ATOM 1253 O O . ALA A 1 164 ? 17.791 1.223 -4.147 1.00 95.12 164 ALA A O 1
ATOM 1254 N N . PRO A 1 165 ? 17.067 1.324 -6.271 1.00 96.06 165 PRO A N 1
ATOM 1255 C CA . PRO A 1 165 ? 15.666 1.515 -5.887 1.00 96.06 165 PRO A CA 1
ATOM 1256 C C . PRO A 1 165 ? 15.073 0.315 -5.136 1.00 96.06 165 PRO A C 1
ATOM 1258 O O . PRO A 1 165 ? 14.269 0.508 -4.225 1.00 96.06 165 PRO A O 1
ATOM 1261 N N . LEU A 1 166 ? 15.485 -0.913 -5.480 1.00 97.75 166 LEU A N 1
ATOM 1262 C CA . LEU A 1 166 ? 15.030 -2.136 -4.816 1.00 97.75 166 LEU A CA 1
ATOM 1263 C C . LEU A 1 166 ? 15.424 -2.153 -3.334 1.00 97.75 166 LEU A C 1
ATOM 1265 O O . LEU A 1 166 ? 14.572 -2.393 -2.481 1.00 97.75 166 LEU A O 1
ATOM 1269 N N . VAL A 1 167 ? 16.686 -1.855 -3.015 1.00 97.94 167 VAL A N 1
ATOM 1270 C CA . VAL A 1 167 ? 17.170 -1.816 -1.624 1.00 97.94 167 VAL A CA 1
ATOM 1271 C C . VAL A 1 167 ? 16.382 -0.794 -0.805 1.00 97.94 167 VAL A C 1
ATOM 1273 O O . VAL A 1 167 ? 15.907 -1.114 0.286 1.00 97.94 167 VAL A O 1
ATOM 1276 N N . VAL A 1 168 ? 16.165 0.409 -1.350 1.00 97.69 168 VAL A N 1
ATOM 1277 C CA . VAL A 1 168 ? 15.338 1.433 -0.692 1.00 97.69 168 VAL A CA 1
ATOM 1278 C C . VAL A 1 168 ? 13.919 0.917 -0.454 1.00 97.69 168 VAL A C 1
ATOM 1280 O O . VAL A 1 168 ? 13.382 1.088 0.637 1.00 97.69 168 VAL A O 1
ATOM 1283 N N . ALA A 1 169 ? 13.312 0.257 -1.441 1.00 97.56 169 ALA A N 1
ATOM 1284 C CA . ALA A 1 169 ? 11.956 -0.272 -1.339 1.00 97.56 169 ALA A CA 1
ATOM 1285 C C . ALA A 1 169 ? 11.815 -1.356 -0.262 1.00 97.56 169 ALA A C 1
ATOM 1287 O O . ALA A 1 169 ? 10.831 -1.364 0.480 1.00 97.56 169 ALA A O 1
ATOM 1288 N N . VAL A 1 170 ? 12.804 -2.242 -0.135 1.00 97.69 170 VAL A N 1
ATOM 1289 C CA . VAL A 1 170 ? 12.826 -3.282 0.903 1.00 97.69 170 VAL A CA 1
ATOM 1290 C C . VAL A 1 170 ? 12.958 -2.652 2.290 1.00 97.69 170 VAL A C 1
ATOM 1292 O O . VAL A 1 170 ? 12.148 -2.945 3.170 1.00 97.69 170 VAL A O 1
ATOM 1295 N N . ILE A 1 171 ? 13.902 -1.723 2.479 1.00 97.94 171 ILE A N 1
ATOM 1296 C CA . ILE A 1 171 ? 14.077 -1.011 3.757 1.00 97.94 171 ILE A CA 1
ATOM 1297 C C . ILE A 1 171 ? 12.794 -0.260 4.1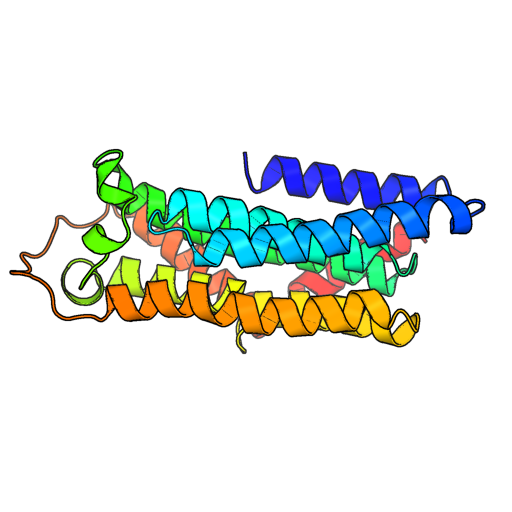26 1.00 97.94 171 ILE A C 1
ATOM 1299 O O . ILE A 1 171 ? 12.285 -0.389 5.237 1.00 97.94 171 ILE A O 1
ATOM 1303 N N . MET A 1 172 ? 12.220 0.482 3.179 1.00 97.31 172 MET A N 1
ATOM 1304 C CA . MET A 1 172 ? 10.995 1.247 3.403 1.00 97.31 172 MET A CA 1
ATOM 1305 C C . MET A 1 172 ? 9.771 0.353 3.636 1.00 97.31 172 MET A C 1
ATOM 1307 O O . MET A 1 172 ? 8.833 0.770 4.312 1.00 97.31 172 MET A O 1
ATOM 1311 N N . THR A 1 173 ? 9.777 -0.893 3.152 1.00 96.25 173 THR A N 1
ATOM 1312 C CA . THR A 1 173 ? 8.741 -1.882 3.488 1.00 96.25 173 THR A CA 1
ATOM 1313 C C . THR A 1 173 ? 8.819 -2.256 4.964 1.00 96.25 173 THR A C 1
ATOM 1315 O O . THR A 1 173 ? 7.791 -2.248 5.642 1.00 96.25 173 THR A O 1
ATOM 1318 N N . ILE A 1 174 ? 10.024 -2.499 5.483 1.00 95.81 174 ILE A N 1
ATOM 1319 C CA . ILE A 1 174 ? 10.249 -2.793 6.906 1.00 95.81 174 ILE A CA 1
ATOM 1320 C C . ILE A 1 174 ? 9.839 -1.595 7.768 1.00 95.81 174 ILE A C 1
ATOM 1322 O O . ILE A 1 174 ? 9.115 -1.755 8.745 1.00 95.81 174 ILE A O 1
ATOM 1326 N N . VAL A 1 175 ? 10.219 -0.379 7.369 1.00 95.69 175 VAL A N 1
ATOM 1327 C CA . VAL A 1 175 ? 9.788 0.853 8.050 1.00 95.69 175 VAL A CA 1
ATOM 1328 C C . VAL A 1 175 ? 8.260 0.966 8.059 1.00 95.69 175 VAL A C 1
ATOM 1330 O O . VAL A 1 175 ? 7.668 1.310 9.082 1.00 95.69 175 VAL A O 1
ATOM 1333 N N . SER A 1 176 ? 7.604 0.626 6.943 1.00 95.50 176 SER A N 1
ATOM 1334 C CA . SER A 1 176 ? 6.147 0.718 6.834 1.00 95.50 176 SER A CA 1
ATOM 1335 C C . SER A 1 176 ? 5.396 -0.187 7.802 1.00 95.50 176 SER A C 1
ATOM 1337 O O . SER A 1 176 ? 4.345 0.175 8.330 1.00 95.50 176 SER A O 1
ATOM 1339 N N . PHE A 1 177 ? 5.978 -1.350 8.082 1.00 95.81 177 PHE A N 1
ATOM 1340 C CA . PHE A 1 177 ? 5.415 -2.343 8.980 1.00 95.81 177 PHE A CA 1
ATOM 1341 C C . PHE A 1 177 ? 5.148 -1.768 10.377 1.00 95.81 177 PHE A C 1
ATOM 1343 O O . PHE A 1 177 ? 4.097 -2.037 10.955 1.00 95.81 177 PHE A O 1
ATOM 1350 N N . TYR A 1 178 ? 6.042 -0.908 10.880 1.00 96.12 178 TYR A N 1
ATOM 1351 C CA . TYR A 1 178 ? 5.903 -0.283 12.194 1.00 96.12 178 TYR A CA 1
ATOM 1352 C C . TYR A 1 178 ? 4.598 0.512 12.333 1.00 96.12 178 TYR A C 1
ATOM 1354 O O . TYR A 1 178 ? 3.819 0.259 13.254 1.00 96.12 178 TYR A O 1
ATOM 1362 N N . TYR A 1 179 ? 4.323 1.456 11.426 1.00 96.50 179 TYR A N 1
ATOM 1363 C CA . TYR A 1 179 ? 3.158 2.330 11.591 1.00 96.50 179 TYR A CA 1
ATOM 1364 C C . TYR A 1 179 ? 1.836 1.605 11.313 1.00 96.50 179 TYR A C 1
ATOM 1366 O O . TYR A 1 179 ? 0.831 1.949 11.933 1.00 96.50 179 TYR A O 1
ATOM 1374 N N . TYR A 1 180 ? 1.822 0.575 10.459 1.00 97.69 180 TY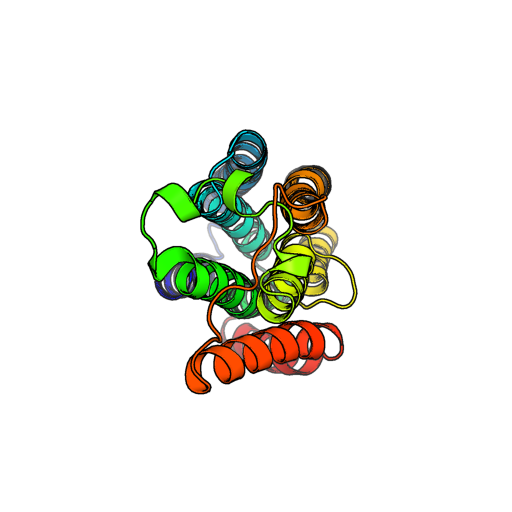R A N 1
ATOM 1375 C CA . TYR A 1 180 ? 0.636 -0.270 10.282 1.00 97.69 180 TYR A CA 1
ATOM 1376 C C . TYR A 1 180 ? 0.363 -1.145 11.506 1.00 97.69 180 TYR A C 1
ATOM 1378 O O . TYR A 1 180 ? -0.778 -1.211 11.968 1.00 97.69 180 TYR A O 1
ATOM 1386 N N . LEU A 1 181 ? 1.398 -1.776 12.073 1.00 96.62 181 LEU A N 1
ATOM 1387 C CA . LEU A 1 181 ? 1.252 -2.544 13.308 1.00 96.62 181 LEU A CA 1
ATOM 1388 C C . LEU A 1 181 ? 0.826 -1.666 14.477 1.00 96.62 181 LEU A C 1
ATOM 1390 O O . LEU A 1 181 ? -0.006 -2.090 15.273 1.00 96.62 181 LEU A O 1
ATOM 1394 N N . ARG A 1 182 ? 1.337 -0.434 14.566 1.00 96.62 182 ARG A N 1
ATOM 1395 C CA . ARG A 1 182 ? 0.930 0.520 15.602 1.00 96.62 182 ARG A CA 1
ATOM 1396 C C . ARG A 1 182 ? -0.588 0.705 15.633 1.00 96.62 182 ARG A C 1
ATOM 1398 O O . ARG A 1 182 ? -1.163 0.703 16.715 1.00 96.62 182 ARG A O 1
ATOM 1405 N N . VAL A 1 183 ? -1.249 0.807 14.476 1.00 96.94 183 VAL A N 1
ATOM 1406 C CA . VAL A 1 183 ? -2.720 0.910 14.410 1.00 96.94 183 VAL A CA 1
ATOM 1407 C C . VAL A 1 183 ? -3.383 -0.330 15.014 1.00 96.94 183 VAL A C 1
ATOM 1409 O O . VAL A 1 183 ? -4.296 -0.203 15.826 1.00 96.94 183 VAL A O 1
ATOM 1412 N N . ILE A 1 184 ? -2.899 -1.525 14.668 1.00 97.31 184 ILE A N 1
ATOM 1413 C CA . ILE A 1 184 ? -3.425 -2.799 15.185 1.00 97.31 184 ILE A CA 1
ATOM 1414 C C . ILE A 1 184 ? -3.246 -2.890 16.705 1.00 97.31 184 ILE A C 1
ATOM 1416 O O . ILE A 1 184 ? -4.193 -3.208 17.422 1.00 97.31 184 ILE A O 1
ATOM 1420 N N . VAL A 1 185 ? -2.054 -2.557 17.203 1.00 96.62 185 VAL A N 1
ATOM 1421 C CA . VAL A 1 185 ? -1.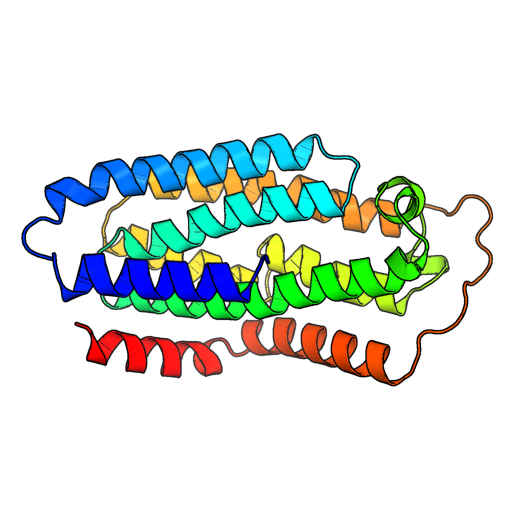733 -2.577 18.636 1.00 96.62 185 VAL A CA 1
ATOM 1422 C C . VAL A 1 185 ? -2.612 -1.597 19.410 1.00 96.62 185 VAL A C 1
ATOM 1424 O O . VAL A 1 185 ? -3.150 -1.958 20.454 1.00 96.62 185 VAL A O 1
ATOM 1427 N N . VAL A 1 186 ? -2.827 -0.384 18.891 1.00 95.12 186 VAL A N 1
ATOM 1428 C CA . VAL A 1 186 ? -3.723 0.587 19.535 1.00 95.12 186 VAL A CA 1
ATOM 1429 C C . VAL A 1 186 ? -5.154 0.051 19.604 1.00 95.12 186 VAL A C 1
ATOM 1431 O O . VAL A 1 186 ? -5.778 0.133 20.661 1.00 95.12 186 VAL A O 1
ATOM 1434 N N . MET A 1 187 ? -5.663 -0.575 18.538 1.00 95.50 187 MET A N 1
ATOM 1435 C CA . MET A 1 187 ? -6.999 -1.185 18.560 1.00 95.50 187 MET A CA 1
ATOM 1436 C C . MET A 1 187 ? -7.145 -2.298 19.609 1.00 95.50 187 MET A C 1
ATOM 1438 O O . MET A 1 187 ? -8.254 -2.499 20.109 1.00 95.50 187 MET A O 1
ATOM 1442 N N . LEU A 1 188 ? -6.062 -3.021 19.923 1.00 94.25 188 LEU A N 1
ATOM 1443 C CA . LEU A 1 188 ? -6.027 -4.125 20.896 1.00 94.25 188 LEU A CA 1
ATOM 1444 C C . LEU A 1 188 ? -5.819 -3.673 22.347 1.00 94.25 188 LEU A C 1
ATOM 1446 O O . LEU A 1 188 ? -6.093 -4.444 23.268 1.00 94.25 188 LEU A O 1
ATOM 1450 N N . ALA A 1 189 ? -5.322 -2.454 22.558 1.00 92.69 189 ALA A N 1
ATOM 1451 C CA . ALA A 1 189 ? -5.056 -1.925 23.890 1.00 92.69 189 ALA A CA 1
ATOM 1452 C C . ALA A 1 189 ? -6.329 -1.868 24.754 1.00 92.69 189 ALA A C 1
ATOM 1454 O O . ALA A 1 189 ? -7.447 -1.787 24.238 1.00 92.69 189 ALA A O 1
ATOM 1455 N N . GLN A 1 190 ? -6.155 -1.911 26.079 1.00 84.81 190 GLN A N 1
ATOM 1456 C CA . GLN A 1 190 ? -7.283 -1.850 27.007 1.00 84.81 190 GLN A CA 1
ATOM 1457 C C . GLN A 1 190 ? -8.075 -0.546 26.814 1.00 84.81 190 GLN A C 1
ATOM 1459 O O . GLN A 1 190 ? -7.473 0.518 26.642 1.00 84.81 190 GLN A O 1
ATOM 1464 N N . PRO A 1 191 ? -9.415 -0.620 26.789 1.00 77.62 191 PRO A N 1
ATOM 1465 C CA . PRO A 1 191 ? -10.245 0.554 26.601 1.00 77.62 191 PRO A CA 1
ATOM 1466 C C . PRO A 1 191 ? -10.386 1.359 27.896 1.00 77.62 191 PRO A C 1
ATOM 1468 O O . PRO A 1 191 ? -10.619 0.793 28.964 1.00 77.62 191 PRO A O 1
ATOM 1471 N N . ASP A 1 192 ? -10.381 2.683 27.771 1.00 68.56 192 ASP A N 1
ATOM 1472 C CA . ASP A 1 192 ? -10.718 3.602 28.859 1.00 68.56 192 ASP A CA 1
ATOM 1473 C C . ASP A 1 192 ? -12.256 3.632 29.036 1.00 68.56 192 ASP A C 1
ATOM 1475 O O . ASP A 1 192 ? -12.941 4.520 28.536 1.00 68.56 192 ASP A O 1
ATOM 1479 N N . GLY A 1 193 ? -12.824 2.597 29.672 1.00 63.59 193 GLY A N 1
ATOM 1480 C CA . GLY A 1 193 ? -14.256 2.528 30.018 1.00 63.59 193 GLY A CA 1
ATOM 1481 C C . GLY A 1 193 ? -15.207 2.107 28.884 1.00 63.59 193 GLY A C 1
ATOM 1482 O O . GLY A 1 193 ? -16.262 2.713 28.713 1.00 63.59 193 GLY A O 1
ATOM 1483 N N . ALA A 1 194 ? -14.854 1.084 28.093 1.00 59.91 194 ALA A N 1
ATOM 1484 C CA . ALA A 1 194 ? -15.617 0.680 26.901 1.00 59.91 194 ALA A CA 1
ATOM 1485 C C . ALA A 1 194 ? -17.109 0.394 27.160 1.00 59.91 194 ALA A C 1
ATOM 1487 O O . ALA A 1 194 ? -17.474 -0.618 27.756 1.00 59.91 194 ALA A O 1
ATOM 1488 N N . VAL A 1 195 ? 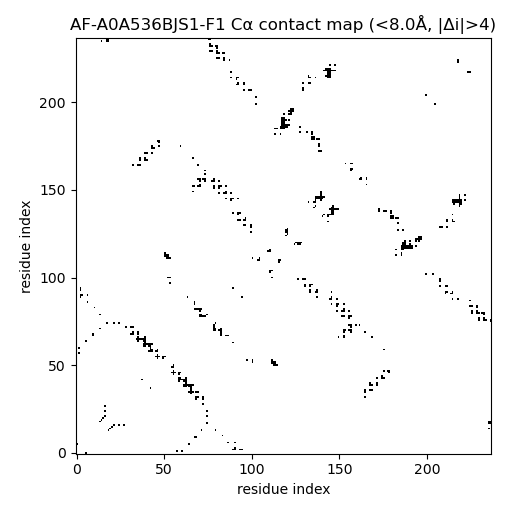-17.962 1.223 26.557 1.00 61.97 195 VAL A N 1
ATOM 1489 C CA . VAL A 1 195 ? -19.361 0.902 26.254 1.00 61.97 195 VAL A CA 1
ATOM 1490 C C . VAL A 1 195 ? -19.430 0.436 24.797 1.00 61.97 195 VAL A C 1
ATOM 1492 O O . VAL A 1 195 ? -18.785 1.019 23.923 1.00 61.97 195 VAL A O 1
ATOM 1495 N N . ALA A 1 196 ? -20.183 -0.632 24.526 1.00 65.00 196 ALA A N 1
ATOM 1496 C CA . ALA A 1 196 ? -20.413 -1.101 23.163 1.00 65.00 196 ALA A CA 1
ATOM 1497 C C . ALA A 1 196 ? -21.116 -0.007 22.342 1.00 65.00 196 ALA A C 1
ATOM 1499 O O . ALA A 1 196 ? -22.160 0.509 22.740 1.00 65.00 196 ALA A O 1
ATOM 1500 N N . GLU A 1 197 ? -20.542 0.349 21.195 1.00 72.50 197 GLU A N 1
ATOM 1501 C CA . GLU A 1 197 ? -21.108 1.374 20.319 1.00 72.50 197 GLU A CA 1
ATOM 1502 C C . GLU A 1 197 ? -22.142 0.771 19.350 1.00 72.50 197 GLU A C 1
ATOM 1504 O O . GLU A 1 197 ? -22.184 -0.441 19.123 1.00 72.50 197 GLU A O 1
ATOM 1509 N N . ALA A 1 198 ? -23.002 1.624 18.781 1.00 65.19 198 ALA A N 1
ATOM 1510 C CA . ALA A 1 198 ? -24.117 1.207 17.933 1.00 65.19 198 ALA A CA 1
ATOM 1511 C C . ALA A 1 198 ? -23.687 0.306 16.757 1.00 65.19 198 ALA A C 1
ATOM 1513 O O . ALA A 1 198 ? -22.632 0.488 16.142 1.00 65.19 198 ALA A O 1
ATOM 1514 N N . ARG A 1 199 ? -24.550 -0.665 16.427 1.00 67.25 199 ARG A N 1
ATOM 1515 C CA . ARG A 1 199 ? -24.324 -1.625 15.338 1.00 67.25 199 ARG A CA 1
ATOM 1516 C C . ARG A 1 199 ? -24.293 -0.919 13.980 1.00 67.25 199 ARG A C 1
ATOM 1518 O O . ARG A 1 199 ? -25.075 -0.010 13.717 1.00 67.25 199 ARG A O 1
ATOM 1525 N N . LEU A 1 200 ? -23.411 -1.387 13.101 1.00 76.44 200 LEU A N 1
ATOM 1526 C CA . LEU A 1 200 ? -23.341 -0.938 11.711 1.00 76.44 200 LEU A CA 1
ATOM 1527 C C . LEU A 1 200 ? -24.590 -1.348 10.931 1.00 76.44 200 LEU A C 1
ATOM 1529 O O . LEU A 1 200 ? -25.125 -2.441 11.128 1.00 76.44 200 LEU A O 1
ATOM 1533 N N . GLY A 1 201 ? -24.985 -0.511 9.972 1.00 82.12 201 GLY A N 1
ATOM 1534 C CA . GLY A 1 201 ? -25.966 -0.894 8.963 1.00 82.12 201 GLY A CA 1
ATOM 1535 C C . GLY A 1 201 ? -25.495 -2.116 8.166 1.00 82.12 201 GLY A C 1
ATOM 1536 O O . GLY A 1 201 ? -24.309 -2.253 7.854 1.00 82.12 201 GLY A O 1
ATOM 1537 N N . PHE A 1 202 ? -26.436 -2.997 7.823 1.00 81.31 202 PHE A N 1
ATOM 1538 C CA . PHE A 1 202 ? -26.165 -4.259 7.127 1.00 81.31 202 PHE A CA 1
ATOM 1539 C C . PHE A 1 202 ? -25.362 -4.062 5.831 1.00 81.31 202 PHE A C 1
ATOM 1541 O O . PHE A 1 202 ? -24.374 -4.754 5.607 1.00 81.31 202 PHE A O 1
ATOM 1548 N N . SER A 1 203 ? -25.721 -3.051 5.032 1.00 85.19 203 SER A N 1
ATOM 1549 C CA . SER A 1 203 ? -25.038 -2.720 3.773 1.00 85.19 203 SER A CA 1
ATOM 1550 C C . SER A 1 203 ? -23.538 -2.446 3.962 1.00 85.19 203 SER A C 1
ATOM 1552 O O . SER A 1 203 ? -22.701 -3.055 3.295 1.00 85.19 203 SER A O 1
ATOM 1554 N N . THR A 1 204 ? -23.173 -1.601 4.933 1.00 86.38 204 THR A N 1
ATOM 1555 C CA . THR A 1 204 ? -21.771 -1.252 5.214 1.00 86.38 204 THR A CA 1
ATOM 1556 C C . THR A 1 204 ? -20.968 -2.469 5.665 1.00 86.38 204 THR A C 1
ATOM 1558 O O . THR A 1 204 ? -19.838 -2.665 5.218 1.00 86.38 204 THR A O 1
ATOM 1561 N N . SER A 1 205 ? -21.555 -3.312 6.517 1.00 88.31 205 SER A N 1
ATOM 1562 C CA . SER A 1 205 ? -20.903 -4.535 6.996 1.00 88.31 205 SER A CA 1
ATOM 1563 C C . SER A 1 205 ? -20.619 -5.512 5.856 1.00 88.31 205 SER A C 1
ATOM 1565 O O . SER A 1 205 ? -19.516 -6.051 5.781 1.00 88.31 205 SER A O 1
ATOM 1567 N N . THR A 1 206 ? -21.565 -5.692 4.931 1.00 89.88 206 THR A N 1
ATOM 1568 C CA . THR A 1 206 ? -21.387 -6.582 3.775 1.00 89.88 206 THR A CA 1
ATOM 1569 C C . THR A 1 206 ? -20.290 -6.083 2.838 1.00 89.88 206 THR A C 1
ATOM 1571 O O . THR A 1 206 ? -19.435 -6.869 2.440 1.00 89.88 206 THR A O 1
ATOM 1574 N N . VAL A 1 207 ? -20.251 -4.781 2.530 1.00 92.00 207 VAL A N 1
ATOM 1575 C CA . VAL A 1 207 ? -19.204 -4.200 1.666 1.00 92.00 207 VAL A CA 1
ATOM 1576 C C . VAL A 1 207 ? -17.814 -4.363 2.289 1.00 92.00 207 VAL A C 1
ATOM 1578 O O . VAL A 1 207 ? -16.874 -4.779 1.612 1.00 92.00 207 VAL A O 1
ATOM 1581 N N . LEU A 1 208 ? -17.681 -4.075 3.586 1.00 93.56 208 LEU A N 1
ATOM 1582 C CA . LEU A 1 208 ? -16.415 -4.205 4.310 1.00 93.56 208 LEU A CA 1
ATOM 1583 C C . LEU A 1 208 ? -15.955 -5.662 4.417 1.00 93.56 208 LEU A C 1
ATOM 1585 O O . LEU A 1 208 ? -14.785 -5.954 4.169 1.00 93.56 208 LEU A O 1
ATOM 1589 N N . GLY A 1 209 ? -16.875 -6.571 4.745 1.00 94.06 209 GLY A N 1
ATOM 1590 C CA . GLY A 1 209 ? -16.601 -8.004 4.806 1.00 94.06 209 GLY A CA 1
ATOM 1591 C C . GLY A 1 209 ? -16.169 -8.555 3.449 1.00 94.06 209 GLY A C 1
ATOM 1592 O O . GLY A 1 209 ? -15.146 -9.229 3.363 1.00 94.06 209 GLY A O 1
ATOM 1593 N N . ALA A 1 210 ? -16.879 -8.198 2.376 1.00 94.44 210 ALA A N 1
ATOM 1594 C CA . ALA A 1 210 ? -16.523 -8.598 1.019 1.00 94.44 210 ALA A CA 1
ATOM 1595 C C . ALA A 1 210 ? -15.134 -8.079 0.617 1.00 94.44 210 ALA A C 1
ATOM 1597 O O . ALA A 1 210 ? -14.314 -8.852 0.131 1.00 94.44 210 ALA A O 1
ATOM 1598 N N . ALA A 1 211 ? -14.819 -6.805 0.875 1.00 94.00 211 ALA A N 1
ATOM 1599 C CA . ALA A 1 211 ? -13.500 -6.246 0.573 1.00 94.00 211 ALA A CA 1
ATOM 1600 C C . ALA A 1 211 ? -12.368 -6.942 1.355 1.00 94.00 211 ALA A C 1
ATOM 1602 O O . ALA A 1 211 ? -11.294 -7.194 0.800 1.00 94.00 211 ALA A O 1
ATOM 1603 N N . ALA A 1 212 ? -12.604 -7.298 2.622 1.00 95.06 212 ALA A N 1
ATOM 1604 C CA . ALA A 1 212 ? -11.649 -8.057 3.429 1.00 95.06 212 ALA A CA 1
ATOM 1605 C C . ALA A 1 212 ? -11.428 -9.469 2.868 1.00 95.06 212 ALA A C 1
ATOM 1607 O O . ALA A 1 212 ? -10.284 -9.897 2.710 1.00 95.06 212 ALA A O 1
ATOM 1608 N N . VAL A 1 213 ? -12.510 -10.161 2.497 1.00 96.12 213 VAL A N 1
ATOM 1609 C CA . VAL A 1 213 ? -12.446 -11.484 1.861 1.00 96.12 213 VAL A CA 1
ATOM 1610 C C . VAL A 1 213 ? -11.682 -11.409 0.546 1.00 96.12 213 VAL A C 1
ATOM 1612 O O . VAL A 1 213 ? -10.767 -12.198 0.350 1.00 96.12 213 VAL A O 1
ATOM 1615 N N . VAL A 1 214 ? -11.972 -10.431 -0.317 1.00 95.00 214 VAL A N 1
ATOM 1616 C CA . VAL A 1 214 ? -11.245 -10.229 -1.582 1.00 95.00 214 VAL A CA 1
ATOM 1617 C C . VAL A 1 214 ? -9.754 -9.985 -1.328 1.00 95.00 214 VAL A C 1
ATOM 1619 O O . VAL A 1 214 ? -8.919 -10.550 -2.024 1.00 95.00 214 VAL A O 1
ATOM 1622 N N . THR A 1 215 ? -9.394 -9.209 -0.302 1.00 94.88 215 THR A N 1
ATOM 1623 C CA . THR A 1 215 ? -7.987 -8.927 0.053 1.00 94.88 215 THR A CA 1
ATOM 1624 C C . THR A 1 215 ? -7.203 -10.195 0.401 1.00 94.88 215 THR A C 1
ATOM 1626 O O . THR A 1 215 ? -6.039 -10.330 0.019 1.00 94.88 215 THR A O 1
ATOM 1629 N N . VAL A 1 216 ? -7.827 -11.126 1.126 1.00 95.62 216 VAL A N 1
ATOM 1630 C CA . VAL A 1 216 ? -7.205 -12.406 1.493 1.00 95.62 216 VAL A CA 1
ATOM 1631 C C . VAL A 1 216 ? -7.268 -13.394 0.330 1.00 95.62 216 VAL A C 1
ATOM 1633 O O . VAL A 1 216 ? -6.268 -14.023 0.007 1.00 95.62 216 VAL A O 1
ATOM 1636 N N . PHE A 1 217 ? -8.411 -13.489 -0.349 1.00 95.19 217 PHE A N 1
ATOM 1637 C CA . PHE A 1 217 ? -8.621 -14.378 -1.490 1.00 95.19 217 PHE A CA 1
ATOM 1638 C C . PHE A 1 217 ? -7.625 -14.101 -2.618 1.00 95.19 217 PHE A C 1
ATOM 1640 O O . PHE A 1 217 ? -6.981 -15.025 -3.100 1.00 95.19 217 PHE A O 1
ATOM 1647 N N . LEU A 1 218 ? -7.425 -12.832 -2.985 1.00 91.75 218 LEU A N 1
ATOM 1648 C CA . LEU A 1 218 ? -6.436 -12.444 -3.994 1.00 91.75 218 LEU A CA 1
ATOM 1649 C C . LEU A 1 218 ? -4.988 -12.651 -3.533 1.00 91.75 218 LEU A C 1
ATOM 1651 O O . LEU A 1 218 ? -4.089 -12.731 -4.362 1.00 91.75 218 LEU A O 1
ATOM 1655 N N . GLY A 1 219 ? -4.747 -12.723 -2.224 1.00 91.56 219 GLY A N 1
ATOM 1656 C CA . GLY A 1 219 ? -3.448 -13.114 -1.691 1.00 91.56 219 GLY A CA 1
ATOM 1657 C C . GLY A 1 219 ? -3.210 -14.623 -1.764 1.00 91.56 219 GLY A C 1
ATOM 1658 O O . GLY A 1 219 ? -2.105 -15.047 -2.069 1.00 91.56 219 GLY A O 1
ATOM 1659 N N . LEU A 1 220 ? -4.242 -15.443 -1.562 1.00 92.50 220 LEU A N 1
ATOM 1660 C CA . LEU A 1 220 ? -4.148 -16.899 -1.719 1.00 92.50 220 LEU A CA 1
ATOM 1661 C C . LEU A 1 220 ? -4.104 -17.329 -3.192 1.00 92.50 220 LEU A C 1
ATOM 1663 O O . LEU A 1 220 ? -3.401 -18.275 -3.538 1.00 92.50 220 LEU A O 1
ATOM 1667 N N . PHE A 1 221 ? -4.829 -16.615 -4.054 1.00 93.81 221 PHE A N 1
ATOM 1668 C CA . PHE A 1 221 ? -4.957 -16.903 -5.481 1.00 93.81 221 PHE A CA 1
ATOM 1669 C C . PHE A 1 221 ? -4.555 -15.686 -6.328 1.00 93.81 221 PHE A C 1
ATOM 1671 O O . PHE A 1 221 ? -5.397 -15.102 -7.018 1.00 93.81 221 PHE A O 1
ATOM 1678 N N . PRO A 1 222 ? -3.270 -15.280 -6.308 1.00 90.12 222 PRO A N 1
ATOM 1679 C CA . PRO A 1 222 ? -2.817 -14.113 -7.059 1.00 90.12 222 PRO A CA 1
ATOM 1680 C C . PRO A 1 222 ? -2.966 -14.295 -8.575 1.00 90.12 222 PRO A C 1
ATOM 1682 O O . PRO A 1 222 ? -3.153 -13.303 -9.280 1.00 90.12 222 PRO A O 1
ATOM 1685 N N . SER A 1 223 ? -2.958 -15.539 -9.076 1.00 89.38 223 SER A N 1
ATOM 1686 C CA . SER A 1 223 ? -3.164 -15.868 -10.496 1.00 89.38 223 SER A CA 1
ATOM 1687 C C . SER A 1 223 ? -4.439 -15.251 -11.067 1.00 89.38 223 SER A C 1
ATOM 1689 O O . SER A 1 223 ? -4.411 -14.717 -12.169 1.00 89.38 223 SER A O 1
ATOM 1691 N N . VAL A 1 224 ? -5.521 -15.195 -10.278 1.00 89.94 224 VAL A N 1
ATOM 1692 C CA . VAL A 1 224 ? -6.819 -14.663 -10.720 1.00 89.94 224 VAL A CA 1
ATOM 1693 C C . VAL A 1 224 ? -6.705 -13.252 -11.276 1.00 89.94 224 VAL A C 1
ATOM 1695 O O . VAL A 1 224 ? -7.413 -12.943 -12.218 1.00 89.94 224 VAL A O 1
ATOM 1698 N N . VAL A 1 225 ? -5.848 -12.395 -10.713 1.00 89.00 225 VAL A N 1
ATOM 1699 C CA . VAL A 1 225 ? -5.619 -11.025 -11.214 1.00 89.00 225 VAL A CA 1
ATOM 1700 C C . VAL A 1 225 ? -4.367 -10.957 -12.083 1.00 89.00 225 VAL A C 1
ATOM 1702 O O . VAL A 1 225 ? -4.320 -10.171 -13.029 1.00 89.00 225 VAL A O 1
ATOM 1705 N N . LEU A 1 226 ? -3.360 -11.775 -11.778 1.00 89.44 226 LEU A N 1
ATOM 1706 C CA . LEU A 1 226 ? -2.098 -11.805 -12.507 1.00 89.44 226 LEU A CA 1
ATOM 1707 C C . LEU A 1 226 ? -2.288 -12.220 -13.972 1.00 89.44 226 LEU A C 1
ATOM 1709 O O . LEU A 1 226 ? -1.646 -11.640 -14.843 1.00 89.44 226 LEU A O 1
ATOM 1713 N N . ASP A 1 227 ? -3.210 -13.138 -14.259 1.00 89.44 227 ASP A N 1
ATOM 1714 C CA . ASP A 1 227 ? -3.490 -13.603 -15.619 1.00 89.44 227 ASP A CA 1
ATOM 1715 C C . ASP A 1 227 ? -4.070 -12.468 -16.478 1.00 89.44 227 ASP A C 1
ATOM 1717 O O . ASP A 1 227 ? -3.562 -12.191 -17.564 1.00 89.44 227 ASP A O 1
ATOM 1721 N N . TRP A 1 228 ? -5.042 -11.706 -15.960 1.00 89.12 228 TRP A N 1
ATOM 1722 C CA . TRP A 1 228 ? -5.556 -10.514 -16.655 1.00 89.12 228 TRP A CA 1
ATOM 1723 C C . TRP A 1 228 ? -4.496 -9.428 -16.805 1.00 89.12 228 TRP A C 1
ATOM 1725 O O . TRP A 1 228 ? -4.403 -8.800 -17.860 1.00 89.12 228 TRP A O 1
ATOM 1735 N N . ALA A 1 229 ? -3.694 -9.200 -15.762 1.00 87.62 229 ALA A N 1
ATOM 1736 C CA . ALA A 1 229 ? -2.621 -8.214 -15.794 1.00 87.62 229 ALA A CA 1
ATOM 1737 C C . ALA A 1 229 ? -1.561 -8.574 -16.846 1.00 87.62 229 ALA A C 1
ATOM 1739 O O . ALA A 1 229 ? -1.112 -7.697 -17.581 1.00 87.62 229 ALA A O 1
ATOM 1740 N N . SER A 1 230 ? -1.201 -9.855 -16.955 1.00 87.06 230 SER A N 1
ATOM 1741 C CA . SER A 1 230 ? -0.229 -10.344 -17.933 1.00 87.06 230 SER A CA 1
ATOM 1742 C C . SER A 1 230 ? -0.768 -10.263 -19.359 1.00 87.06 230 SER A C 1
ATOM 1744 O O . SER A 1 230 ? -0.068 -9.781 -20.249 1.00 87.06 230 SER A O 1
ATOM 1746 N N . HIS A 1 231 ? -2.038 -10.625 -19.569 1.00 87.88 231 HIS A N 1
ATOM 1747 C CA . HIS A 1 231 ? -2.689 -10.481 -20.865 1.00 87.88 231 HIS A CA 1
ATOM 1748 C C . HIS A 1 231 ? -2.730 -9.010 -21.300 1.00 87.88 231 HIS A C 1
ATOM 1750 O O . HIS A 1 231 ? -2.277 -8.677 -22.393 1.00 87.88 231 HIS A O 1
ATOM 1756 N N . ALA A 1 232 ? -3.167 -8.105 -20.418 1.00 83.88 232 ALA A N 1
ATOM 1757 C CA . ALA A 1 232 ? -3.171 -6.670 -20.693 1.00 83.88 232 ALA A CA 1
ATOM 1758 C C . ALA A 1 232 ? -1.761 -6.118 -20.966 1.00 83.88 232 ALA A C 1
ATOM 1760 O O . ALA A 1 232 ? -1.593 -5.267 -21.837 1.00 83.88 232 ALA A O 1
ATOM 1761 N N . ALA A 1 233 ? -0.740 -6.610 -20.259 1.00 82.88 233 ALA A N 1
ATOM 1762 C CA . ALA A 1 233 ? 0.639 -6.201 -20.489 1.00 82.88 233 ALA A CA 1
ATOM 1763 C C . ALA A 1 233 ? 1.184 -6.688 -21.839 1.00 82.88 233 ALA A C 1
ATOM 1765 O O . ALA A 1 233 ? 1.901 -5.940 -22.499 1.00 82.88 233 ALA A O 1
ATOM 1766 N N . SER A 1 234 ? 0.816 -7.896 -22.274 1.00 83.19 234 SER A N 1
ATOM 1767 C CA . SER A 1 234 ? 1.241 -8.463 -23.563 1.00 83.19 234 SER A CA 1
ATOM 1768 C C . SER A 1 234 ? 0.682 -7.730 -24.787 1.00 83.19 234 SER A C 1
ATOM 1770 O O . SER A 1 234 ? 1.253 -7.817 -25.861 1.00 83.19 234 SER A O 1
ATOM 1772 N N . LEU A 1 235 ? -0.414 -6.977 -24.641 1.00 77.06 235 LEU A N 1
ATOM 1773 C CA . LEU A 1 235 ? -0.984 -6.166 -25.728 1.00 77.06 235 LEU A CA 1
ATOM 1774 C C . LEU A 1 235 ? -0.239 -4.839 -25.948 1.00 77.06 235 LEU A C 1
ATOM 1776 O O . LEU A 1 235 ? -0.537 -4.105 -26.892 1.00 77.06 235 LEU A O 1
ATOM 1780 N N . HIS A 1 236 ? 0.668 -4.483 -25.040 1.00 66.75 236 HIS A N 1
ATOM 1781 C CA . HIS A 1 236 ? 1.358 -3.194 -25.017 1.00 66.75 236 HIS A CA 1
ATOM 1782 C C . HIS A 1 236 ? 2.882 -3.316 -25.126 1.00 66.75 236 HIS A C 1
ATOM 1784 O O . HIS A 1 236 ? 3.564 -2.291 -25.083 1.00 66.75 236 HIS A O 1
ATOM 1790 N N . PHE A 1 237 ? 3.382 -4.542 -25.283 1.00 56.06 237 PHE A N 1
ATOM 1791 C CA . PHE A 1 237 ? 4.778 -4.893 -25.515 1.00 56.06 237 PHE A CA 1
ATOM 1792 C C . PHE A 1 237 ? 4.904 -5.788 -26.741 1.00 56.06 237 PHE A C 1
ATOM 1794 O O . PHE A 1 237 ? 4.013 -6.644 -26.920 1.00 56.06 237 PHE A O 1
#

=== Feature glossary ===
Feature key, reading from the visual/contextual features back to the raw sequence:

Rendered structure images. Six rendered views show the 3D structure from the faces of a cube — i.e. along ±x, ±y, ±z. Rendering representation is drawn randomly per protein from cartoon (secondary-structure ribbons), sticks (backbone bonds), or molecular surface; coloring is either N→C rainbow (blue at the N-terminus through red at the C-terminus) or one color per chain.

Contact-map, Ramachandran, and PAE plots. The contact map is a binary N×N matrix image: pixel (i, j) is dark where Cα_i and Cα_j are within 8 Å and |i−j|>4. Because the |i−j|>4 filter removes local helical contacts, off-diagonal stripes parallel to the main diagonal indicate parallel β-sheets; stripes perpendicular to it indicate antiparallel β-sheets. The Ramachandran plot scatters every residue's (φ, ψ) pair against the sterically allowed regions. The PAE heatmap renders the predicted-aligned-error matrix.

InterPro / GO / CATH / organism. Database cross-references. InterPro integrates a dozen domain/family signature databases into unified entries with residue-range hits. GO terms attach function/process/location labels with evidence codes. CATH codes position the fold in a four-level structural taxonomy. Organism is the NCBI-taxonomy species name.

Nearest PDB structures. The Foldseek neighbor list gives the closest experimentally determined structures in the PDB, ranked by structural alignment. TM-score near 1 means near-identical fold; near 0.3 means only rough topology match. This is how one finds what a novel AlphaFold prediction most resembles in the solved-structure universe.

Predicted aligned error. PAE(i, j) answers: if I align the predicted and true structures on residue i, how far off (in Å) do I expect residue j to be? A block-diagonal PAE matrix with low values on the blocks and high values off-diagonal is the signature of a multi-domain protein with confidently predicted domains but uncertain inter-domain orientation.

Solvent-accessible surface area. Accessible surface area quantifies burial. A residue with SASA near zero is packed into the hydrophobic core; one with SASA >100 Å² sits on the surface. Computed here via the Shrake–Rupley numerical algorithm with a 1.4 Å probe.

B-factor. B-factor (Debye–Waller factor) reflects atomic displacement in the crystal lattice. It is an experimental observable (units Å²), not a prediction; low values mean the atom is pinned down, high values mean it moves or is heterogeneous across the crystal.

pLDDT. For AlphaFold models, the B-factor field carries pLDDT — the model's own estimate of l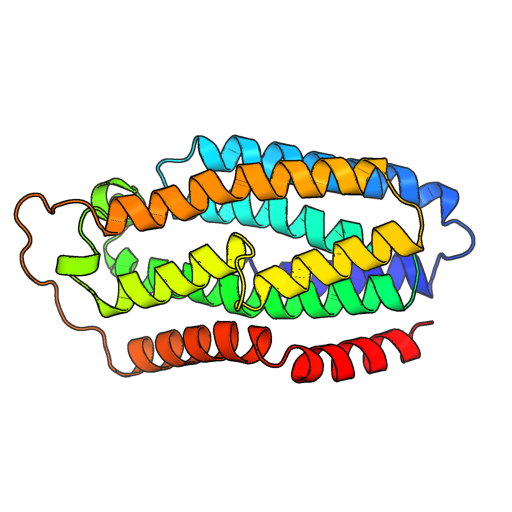ocal accuracy on a 0–100 scale. Regions with pLDDT<50 should be treated as essentially unmodeled; they often correspond to intrinsically disordered segments.

Backbone torsions (φ/ψ). φ (phi) and ψ (psi) are the two rotatable backbone dihedrals per residue: φ is the C(i-1)–N–Cα–C torsion, ψ is the N–Cα–C–N(i+1) torsion, both in degrees on (−180°, 180°]. α-helical residues cluster near (−60°, −45°); β-strand residues near (−120°, +130°). A Ramachandran plot is simply a scatter of (φ, ψ) for every residue.

Radius of gyration, Cα contacts, bounding box. Radius of gyration (Rg) is the root-mean-square distance of Cα atoms from their centroid — a single number for overall size and compactness. A globular domain of N residues has Rg ≈ 2.2·N^0.38 Å; an extended or disordered chain has a much larger Rg. The Cα contact count is the number of residue pairs whose Cα atoms are within 8 Å and are more than four positions apart in sequence — a standard proxy for tertiary packing density. The bounding box is the smallest axis-aligned box enclosing all Cα atoms.

Secondary structure (3-state, P-SEA). Three-state secondary structure (P-SEA) collapses the eight DSSP classes into helix (a), strand (b), and coil (c). P-SEA assigns these from Cα geometry alone — distances and angles — without requiring backbone oxygens, so it works on any Cα trace.

Secondary structure (8-state, DSSP). DSSP 8-state secondary structure assigns each residue one of H (α-helix), G (3₁₀-helix), I (π-helix), E (extended β-strand), B (isolated β-bridge), T (hydrogen-bonded turn), S (bend), or '-' (coil). The assignment is computed from backbone hydrogen-bond geometry via the Kabsch–Sander algorithm.

Foldseek 3Di. A 3Di character summarizes, for each residue, the relative orientation of the Cα frame of its nearest spatial neighbor. Because it encodes fold topology rather than chemistry, 3Di alignments detect remote structural similarity that sequence alignment misses.

mmCIF coordinates. The mmCIF block holds the 3D Cartesian coordinates of each backbone atom (N, Cα, C, O) in ångströms. mmCIF is the PDB's canonical archive format — a tagged-loop text representation of the atomic model.

Sequence. Sequence gives the chain of amino acids in standard one-letter code (A=alanine, C=cysteine, …, Y=tyrosine), read N→C. It is the only feature that is directly encoded by the gene; all structural features are derived from the folded form of this sequence.